Protein AF-A0A1F9LQM7-F1 (afdb_monomer)

Radius of gyration: 26.6 Å; Cα contacts (8 Å, |Δi|>4): 331; chains: 1; bounding box: 72×52×82 Å

pLDDT: mean 77.9, std 17.16, range [31.22, 96.38]

Foldseek 3Di:
DVVVVVVVVVVVVVVVVVVVVVCCCVQQVVLLVQLLVLCVQQVHDSVCSVLSVDSVSSNLSSVCSVPQHRWDADPPPRDTHRPPDQADPPPRHGDDDPPDDDDDDDDDDDDDDDDDDDDDDDPDDPDDDPQQQFWEKEAAEEDVLLSVCQVKWKWKAKQNDTDTHHHGIDTDRDDFAKIKIWIAIDDDPRRGWQTDIDIDGTHPSHYKYKYWYHYSDGRDHTDIDID

Mean predicted aligned error: 16.64 Å

Nearest PDB structures (foldseek):
  3pe9-assembly4_D  TM=7.653E-01  e=1.463E-01  Acetivibrio thermocellus
  6tda-assembly1_R  TM=5.837E-01  e=1.685E+00  Saccharomyces cerevisiae S288C
  6v92-assembly1_H  TM=5.559E-01  e=1.403E+00  Saccharomyces cerevisiae S288C
  5fn6-assembly1_A  TM=5.281E-01  e=2.431E+00  Homo sapiens
  5fmv-assembly2_B  TM=5.570E-01  e=6.866E+00  Homo sapiens

Secondary structure (DSSP, 8-state):
-HHHHHHHHHHHHHHHHHHHHHHHIIIIIHHHHHHHHHHHHHT--GGGGGGGGSHHHHHHHHHHHHHSPPPEE-TTT--EE-TT-SB-TTT--B-------------------------PPPS-----------EEEEEEEE-TT-GGGGG--EEEEETTEEEE--SEEEEEE--SEEEEEEEEEEETTEEEEEEEEEEEEEPTT-EEEEEEEE-S-TTSPPEEEE-

Structure (mmCIF, N/CA/C/O backbone):
data_AF-A0A1F9LQM7-F1
#
_entry.id   AF-A0A1F9LQM7-F1
#
loop_
_atom_s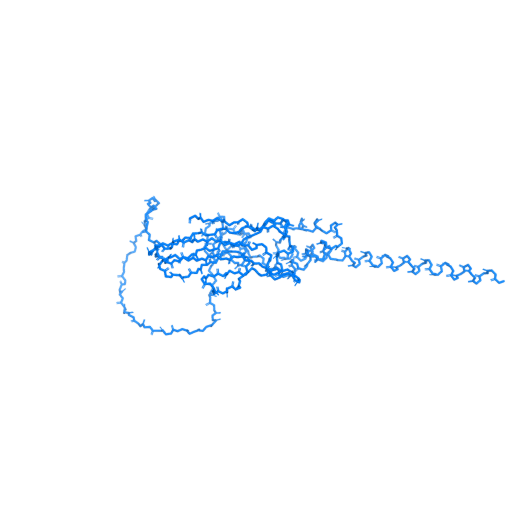ite.group_PDB
_atom_site.id
_atom_site.type_symbol
_atom_site.label_atom_id
_atom_site.label_alt_id
_atom_site.label_comp_id
_atom_site.label_asym_id
_atom_site.label_entity_id
_atom_site.label_seq_id
_atom_site.pdbx_PDB_ins_code
_atom_site.Cartn_x
_atom_site.Cartn_y
_atom_site.Cartn_z
_atom_site.occupancy
_atom_site.B_iso_or_equiv
_atom_site.auth_seq_id
_atom_site.auth_comp_id
_atom_site.auth_asym_id
_atom_site.auth_atom_id
_atom_site.pdbx_PDB_model_num
ATOM 1 N N . MET A 1 1 ? 32.042 -13.771 -50.336 1.00 61.84 1 MET A N 1
ATOM 2 C CA . MET A 1 1 ? 30.816 -14.083 -49.563 1.00 61.84 1 MET A CA 1
ATOM 3 C C . MET A 1 1 ? 30.891 -13.659 -48.090 1.00 61.84 1 MET A C 1
ATOM 5 O O . MET A 1 1 ? 29.879 -13.742 -47.414 1.00 61.84 1 MET A O 1
ATOM 9 N N . GLU A 1 2 ? 32.017 -13.144 -47.582 1.00 78.31 2 GLU A N 1
ATOM 10 C CA . GLU A 1 2 ? 32.174 -12.878 -46.137 1.00 78.31 2 GLU A CA 1
ATOM 11 C C . GLU A 1 2 ? 31.551 -11.559 -45.645 1.00 78.31 2 GLU A C 1
ATOM 13 O O . GLU A 1 2 ? 31.109 -11.463 -44.503 1.00 78.31 2 GLU A O 1
ATOM 18 N N . ILE A 1 3 ? 31.424 -10.557 -46.522 1.00 86.38 3 ILE A N 1
ATOM 19 C CA . ILE A 1 3 ? 30.898 -9.228 -46.162 1.00 86.38 3 ILE A CA 1
ATOM 20 C C . ILE A 1 3 ? 29.424 -9.299 -45.721 1.00 86.38 3 ILE A C 1
ATOM 22 O O . ILE A 1 3 ? 29.021 -8.610 -44.787 1.00 86.38 3 ILE A O 1
ATOM 26 N N . GLY A 1 4 ? 28.620 -10.170 -46.344 1.00 83.88 4 GLY A N 1
ATOM 27 C CA . GLY A 1 4 ? 27.197 -10.315 -46.016 1.00 83.88 4 GLY A CA 1
ATOM 28 C C . GLY A 1 4 ? 26.950 -10.858 -44.605 1.00 83.88 4 GLY A C 1
ATOM 29 O O . GLY A 1 4 ? 26.059 -10.375 -43.910 1.00 83.88 4 GLY A O 1
ATOM 30 N N . GLY A 1 5 ? 27.775 -11.809 -44.153 1.00 87.00 5 GLY A N 1
ATOM 31 C CA . GLY A 1 5 ? 27.688 -12.363 -42.797 1.00 87.00 5 GLY A CA 1
ATOM 32 C C . GLY A 1 5 ? 28.081 -11.347 -41.723 1.00 87.00 5 GLY A C 1
ATOM 33 O O . GLY A 1 5 ? 27.408 -11.239 -40.698 1.00 87.00 5 GLY A O 1
ATOM 34 N N . LEU A 1 6 ? 29.116 -10.543 -41.989 1.00 89.44 6 LEU A N 1
ATOM 35 C CA . LEU A 1 6 ? 29.563 -9.493 -41.073 1.00 89.44 6 LEU A CA 1
ATOM 36 C C . LEU A 1 6 ? 28.502 -8.393 -40.905 1.00 89.44 6 LEU A C 1
ATOM 38 O O . LEU A 1 6 ? 28.192 -8.005 -39.780 1.00 89.44 6 LEU A O 1
ATOM 42 N N . ILE A 1 7 ? 27.886 -7.939 -42.004 1.00 90.44 7 ILE A N 1
ATOM 43 C CA . ILE A 1 7 ? 26.810 -6.934 -41.957 1.00 90.44 7 ILE A CA 1
ATOM 44 C C . ILE A 1 7 ? 25.596 -7.473 -41.189 1.00 90.44 7 ILE A C 1
ATOM 46 O O . ILE A 1 7 ? 25.081 -6.785 -40.308 1.00 90.44 7 ILE A O 1
ATOM 50 N N . ALA A 1 8 ? 25.164 -8.707 -41.466 1.00 89.00 8 ALA A N 1
ATOM 51 C CA . ALA A 1 8 ? 24.030 -9.316 -40.770 1.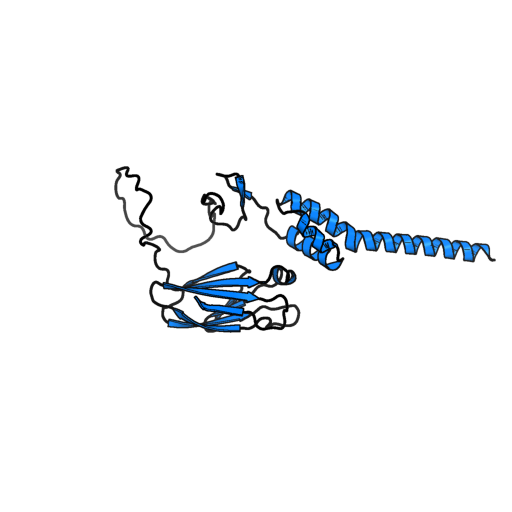00 89.00 8 ALA A CA 1
ATOM 52 C C . ALA A 1 8 ? 24.273 -9.443 -39.253 1.00 89.00 8 ALA A C 1
ATOM 54 O O . ALA A 1 8 ? 23.385 -9.129 -38.458 1.00 89.00 8 ALA A O 1
ATOM 55 N N . GLY A 1 9 ? 25.487 -9.831 -38.842 1.00 91.00 9 GLY A N 1
ATOM 56 C CA . GLY A 1 9 ? 25.866 -9.929 -37.429 1.00 91.00 9 GLY A CA 1
ATOM 57 C C . GLY A 1 9 ? 25.869 -8.579 -36.703 1.00 91.00 9 GLY A C 1
ATOM 58 O O . GLY A 1 9 ? 25.360 -8.471 -35.584 1.00 91.00 9 GLY A O 1
ATOM 59 N N . VAL A 1 10 ? 26.384 -7.528 -37.350 1.00 93.94 10 VAL A N 1
ATOM 60 C CA . VAL A 1 10 ? 26.392 -6.166 -36.791 1.00 93.94 10 VAL A CA 1
ATOM 61 C C . VAL A 1 10 ? 24.970 -5.623 -36.654 1.00 93.94 10 VAL A C 1
ATOM 63 O O . VAL A 1 10 ? 24.603 -5.131 -35.587 1.00 93.94 10 VAL A O 1
ATOM 66 N N . VAL A 1 1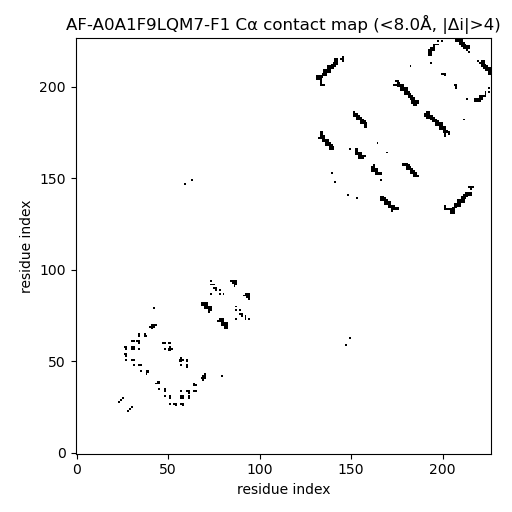1 ? 24.141 -5.758 -37.693 1.00 94.25 11 VAL A N 1
ATOM 67 C CA . VAL A 1 11 ? 22.743 -5.295 -37.669 1.00 94.25 11 VAL A CA 1
ATOM 68 C C . VAL A 1 11 ? 21.938 -6.024 -36.589 1.00 94.25 11 VAL A C 1
ATOM 70 O O . VAL A 1 11 ? 21.223 -5.377 -35.822 1.00 94.25 11 VAL A O 1
ATOM 73 N N . GLY A 1 12 ? 22.094 -7.346 -36.467 1.00 93.75 12 GLY A N 1
ATOM 74 C CA . GLY A 1 12 ? 21.437 -8.128 -35.416 1.00 93.75 12 GLY A CA 1
ATOM 75 C C . GLY A 1 12 ? 21.852 -7.696 -34.006 1.00 93.75 12 GLY A C 1
ATOM 76 O O . GLY A 1 12 ? 21.001 -7.539 -33.130 1.00 93.75 12 GLY A O 1
ATOM 77 N N . SER A 1 13 ? 23.142 -7.422 -33.799 1.00 94.19 13 SER A N 1
ATOM 78 C CA . SER A 1 13 ? 23.670 -6.965 -32.507 1.00 94.19 13 SER A CA 1
ATOM 79 C C . SER A 1 13 ? 23.146 -5.579 -32.121 1.00 94.19 13 SER A C 1
ATOM 81 O O . SER A 1 13 ? 22.747 -5.365 -30.976 1.00 94.19 13 SER A O 1
ATOM 83 N N . LEU A 1 14 ? 23.082 -4.645 -33.077 1.00 95.88 14 LEU A N 1
ATOM 84 C CA . LEU A 1 14 ? 22.514 -3.311 -32.859 1.00 95.88 14 LEU A CA 1
ATOM 85 C C . LEU A 1 14 ? 21.022 -3.379 -32.519 1.00 95.88 14 LEU A C 1
ATOM 87 O O . LEU A 1 14 ? 20.571 -2.691 -31.602 1.00 95.88 14 LEU A O 1
ATOM 91 N N . PHE A 1 15 ? 20.263 -4.232 -33.211 1.00 96.19 15 PHE A N 1
ATOM 92 C CA . PHE A 1 15 ? 18.844 -4.427 -32.923 1.00 96.19 15 PHE A CA 1
ATOM 93 C C . PHE A 1 15 ? 18.620 -5.043 -31.536 1.0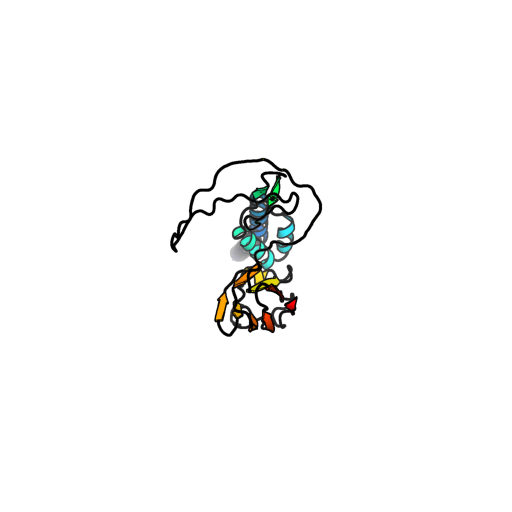0 96.19 15 PHE A C 1
ATOM 95 O O . PHE A 1 15 ? 17.775 -4.568 -30.777 1.00 96.19 15 PHE A O 1
ATOM 102 N N . GLY A 1 16 ? 19.414 -6.055 -31.170 1.00 95.44 16 GLY A N 1
ATOM 103 C CA . GLY A 1 16 ? 19.368 -6.672 -29.844 1.00 95.44 16 GLY A CA 1
ATOM 104 C C . GLY A 1 16 ? 19.676 -5.675 -28.725 1.00 95.44 16 GLY A C 1
ATOM 105 O O . GLY A 1 16 ? 18.926 -5.587 -27.752 1.00 95.44 16 GLY A O 1
ATOM 106 N N . LEU A 1 17 ? 20.722 -4.860 -28.894 1.00 96.12 17 LEU A N 1
ATOM 107 C CA . LEU A 1 17 ? 21.075 -3.802 -27.947 1.00 96.12 17 LEU A CA 1
ATOM 108 C C . LEU A 1 17 ? 19.950 -2.765 -27.820 1.00 96.12 17 LEU A C 1
ATOM 110 O O . LEU A 1 17 ? 19.554 -2.420 -26.707 1.00 96.12 17 LEU A O 1
ATOM 114 N N . ALA A 1 18 ? 19.404 -2.292 -28.943 1.00 96.00 18 ALA A N 1
ATOM 115 C CA . ALA A 1 18 ? 18.313 -1.321 -28.946 1.00 96.00 18 ALA A CA 1
ATOM 116 C C . ALA A 1 18 ? 17.061 -1.872 -28.243 1.00 96.00 18 ALA A C 1
ATOM 118 O O . ALA A 1 18 ? 16.471 -1.186 -27.408 1.00 96.00 18 ALA A O 1
ATOM 119 N N . SER A 1 19 ? 16.691 -3.126 -28.521 1.00 96.38 19 SER A N 1
ATOM 120 C CA . SER A 1 19 ? 15.573 -3.807 -27.861 1.00 96.38 19 SER A CA 1
ATOM 121 C C . SER A 1 19 ? 15.785 -3.914 -26.349 1.00 96.38 19 SER A C 1
ATOM 123 O O . SER A 1 19 ? 14.898 -3.554 -25.574 1.00 96.38 19 SER A O 1
ATOM 125 N N . PHE A 1 20 ? 16.982 -4.317 -25.914 1.00 95.56 20 PHE A N 1
ATOM 126 C CA . PHE A 1 20 ? 17.325 -4.410 -24.497 1.00 95.56 20 PHE A CA 1
ATOM 127 C C . PHE A 1 20 ? 17.247 -3.050 -23.789 1.00 95.56 20 PHE A C 1
ATOM 129 O O . PHE A 1 20 ? 16.652 -2.943 -22.716 1.00 95.56 20 PHE A O 1
ATOM 136 N N . VAL A 1 21 ? 17.785 -1.993 -24.404 1.00 95.88 21 VAL A N 1
ATOM 137 C CA . VAL A 1 21 ? 17.732 -0.626 -23.861 1.00 95.88 21 VAL A CA 1
ATOM 138 C C . VAL A 1 21 ? 16.289 -0.132 -23.744 1.00 95.88 21 VAL A C 1
ATOM 140 O O . VAL A 1 21 ? 15.920 0.453 -22.723 1.00 95.88 21 VAL A O 1
ATOM 143 N N . LEU A 1 22 ? 15.449 -0.394 -24.750 1.00 95.50 22 LEU A N 1
ATOM 144 C CA . LEU A 1 22 ? 14.031 -0.036 -24.712 1.00 95.50 22 LEU A CA 1
ATOM 145 C C . LEU A 1 22 ? 13.286 -0.808 -23.618 1.00 95.50 22 LEU A C 1
ATOM 147 O O . LEU A 1 22 ? 12.563 -0.197 -22.832 1.00 95.50 22 LEU A O 1
ATOM 151 N N . LEU A 1 23 ? 13.490 -2.123 -23.515 1.00 93.88 23 LEU A N 1
ATOM 152 C CA . LEU A 1 23 ? 12.881 -2.945 -22.467 1.00 93.88 23 LEU A CA 1
ATOM 153 C C . LEU A 1 23 ? 13.286 -2.461 -21.077 1.00 93.88 23 LEU A C 1
ATOM 155 O O . LEU A 1 23 ? 12.423 -2.249 -20.229 1.00 93.88 23 LEU A O 1
ATOM 159 N N . PHE A 1 24 ? 14.575 -2.207 -20.860 1.00 93.75 24 PHE A N 1
ATOM 160 C CA . PHE A 1 24 ? 15.074 -1.646 -19.610 1.00 93.75 24 PHE A CA 1
ATOM 161 C C . PHE A 1 24 ? 14.417 -0.296 -19.294 1.00 93.75 24 PHE A C 1
ATOM 163 O O . PHE A 1 24 ? 13.955 -0.060 -18.175 1.00 93.75 24 PHE A O 1
ATOM 170 N N . TYR A 1 25 ? 14.313 0.587 -20.290 1.00 94.31 25 TYR A N 1
ATOM 171 C CA . TYR A 1 25 ? 13.666 1.880 -20.120 1.00 94.31 25 TYR A CA 1
ATOM 172 C C . TYR A 1 25 ? 12.191 1.739 -19.723 1.00 94.31 25 TYR A C 1
ATOM 174 O O . TYR A 1 25 ? 11.776 2.334 -18.729 1.00 94.31 25 TYR A O 1
ATOM 182 N N . TYR A 1 26 ? 11.398 0.957 -20.458 1.00 92.75 26 TYR A N 1
ATOM 183 C CA . TYR A 1 26 ? 9.958 0.846 -20.210 1.00 92.75 26 TYR A CA 1
ATOM 184 C C . TYR A 1 26 ? 9.634 0.052 -18.949 1.00 92.75 26 TYR A C 1
ATOM 186 O O . TYR A 1 26 ? 8.734 0.435 -18.206 1.00 92.75 26 TYR A O 1
ATOM 194 N N . ILE A 1 27 ? 10.366 -1.026 -18.676 1.00 88.94 27 ILE A N 1
ATOM 195 C CA . ILE A 1 27 ? 10.107 -1.872 -17.510 1.00 88.94 27 ILE A CA 1
ATOM 196 C C . ILE A 1 27 ? 10.581 -1.183 -16.231 1.00 88.94 27 ILE A C 1
ATOM 198 O O . ILE A 1 27 ? 9.933 -1.337 -15.199 1.00 88.94 27 ILE A O 1
ATOM 202 N N . TRP A 1 28 ? 11.668 -0.410 -16.279 1.00 89.00 28 TRP A N 1
ATOM 203 C CA . TRP A 1 28 ? 12.296 0.108 -15.067 1.00 89.00 28 TRP A CA 1
ATOM 204 C C . TRP A 1 28 ? 12.252 1.634 -14.964 1.00 89.00 28 TRP A C 1
ATOM 206 O O . TRP A 1 28 ? 11.665 2.180 -14.028 1.00 89.00 28 TRP A O 1
ATOM 216 N N . LEU A 1 29 ? 12.834 2.357 -15.921 1.00 91.00 29 LEU A N 1
ATOM 217 C CA . LEU A 1 29 ? 12.987 3.813 -15.805 1.00 91.00 29 LEU A CA 1
ATOM 218 C C . LEU A 1 29 ? 11.661 4.570 -15.950 1.00 91.00 29 LEU A C 1
ATOM 220 O O . LEU A 1 29 ? 11.451 5.591 -15.287 1.00 91.00 29 LEU A O 1
ATOM 224 N N . PHE A 1 30 ? 10.761 4.085 -16.801 1.00 93.00 30 PHE A N 1
ATOM 225 C CA . PHE A 1 30 ? 9.467 4.699 -17.070 1.00 93.00 30 PHE A CA 1
ATOM 226 C C . PHE A 1 30 ? 8.556 4.770 -15.830 1.00 93.00 30 PHE A C 1
ATOM 228 O O . PHE A 1 30 ? 8.158 5.890 -15.477 1.00 93.00 30 PHE A O 1
ATOM 235 N N . PRO A 1 31 ? 8.241 3.662 -15.120 1.00 89.94 31 PRO A N 1
ATOM 236 C CA . PRO A 1 31 ? 7.389 3.728 -13.932 1.00 89.94 31 PRO A CA 1
ATOM 237 C C . PRO A 1 31 ? 8.022 4.573 -12.822 1.00 89.94 31 PRO A C 1
ATOM 239 O O . PRO A 1 31 ? 7.308 5.311 -12.142 1.00 89.94 31 PRO A O 1
ATOM 242 N N . VAL A 1 32 ? 9.356 4.564 -12.693 1.00 90.19 32 VAL A N 1
ATOM 243 C CA . VAL A 1 32 ? 10.075 5.406 -11.725 1.00 90.19 32 VAL A CA 1
ATOM 244 C C . VAL A 1 32 ? 9.900 6.890 -12.041 1.00 90.19 32 VAL A C 1
ATOM 246 O O . VAL A 1 32 ? 9.444 7.660 -11.196 1.00 90.19 32 VAL A O 1
ATOM 249 N N . ARG A 1 33 ? 10.190 7.311 -13.276 1.00 92.81 33 ARG A N 1
ATOM 250 C CA . ARG A 1 33 ? 10.050 8.719 -13.681 1.00 92.81 33 ARG A CA 1
ATOM 251 C C . ARG A 1 33 ? 8.612 9.207 -13.546 1.00 92.81 33 ARG A C 1
ATOM 253 O O . ARG A 1 33 ? 8.373 10.264 -12.963 1.00 92.81 33 ARG A O 1
ATOM 260 N N . ARG A 1 34 ? 7.647 8.434 -14.053 1.00 93.69 34 ARG A N 1
ATOM 261 C CA . ARG A 1 34 ? 6.230 8.814 -14.000 1.00 93.69 34 ARG A CA 1
ATOM 262 C C . ARG A 1 34 ? 5.692 8.808 -12.574 1.00 93.69 34 ARG A C 1
ATOM 264 O O . ARG A 1 34 ? 4.956 9.724 -12.216 1.00 93.69 34 ARG A O 1
ATOM 271 N N . GLY A 1 35 ? 6.085 7.842 -11.748 1.00 89.75 35 GLY A N 1
ATOM 272 C CA . GLY A 1 35 ? 5.669 7.791 -10.350 1.00 89.75 35 GLY A CA 1
ATOM 273 C C . GLY A 1 35 ? 6.227 8.953 -9.524 1.00 89.75 35 GLY A C 1
ATOM 274 O O . GLY A 1 35 ? 5.478 9.527 -8.740 1.00 89.75 35 GLY A O 1
ATOM 275 N N . ILE A 1 36 ? 7.468 9.405 -9.766 1.00 90.81 36 ILE A N 1
ATOM 276 C CA . ILE A 1 36 ? 8.009 10.618 -9.118 1.00 90.81 36 ILE A CA 1
ATOM 277 C C . ILE A 1 36 ? 7.163 11.850 -9.470 1.00 90.81 36 ILE A C 1
ATOM 279 O O . ILE A 1 36 ? 6.838 12.642 -8.584 1.00 90.81 36 ILE A O 1
ATOM 283 N N . CYS A 1 37 ? 6.793 12.020 -10.744 1.00 91.06 37 CYS A N 1
ATOM 284 C CA . CYS A 1 37 ? 5.935 13.130 -11.166 1.00 91.06 37 CYS A CA 1
ATOM 285 C C . CYS A 1 37 ? 4.569 13.087 -10.464 1.00 91.06 37 CYS A C 1
ATOM 287 O O . CYS A 1 37 ? 4.152 14.092 -9.891 1.00 91.06 37 CYS A O 1
ATOM 289 N N . ILE A 1 38 ? 3.916 11.919 -10.442 1.00 89.38 38 ILE A N 1
ATOM 290 C CA . ILE A 1 38 ? 2.606 11.736 -9.797 1.00 89.38 38 ILE A CA 1
ATOM 291 C C . ILE A 1 38 ? 2.698 11.969 -8.284 1.00 89.38 38 ILE A C 1
ATOM 293 O O . ILE A 1 38 ? 1.814 12.600 -7.707 1.00 89.38 38 ILE A O 1
ATOM 297 N N . ALA A 1 39 ? 3.766 11.499 -7.632 1.00 89.19 39 ALA A N 1
ATOM 298 C CA . ALA A 1 39 ? 3.977 11.713 -6.204 1.00 89.19 39 ALA A CA 1
ATOM 299 C C . ALA A 1 39 ? 4.028 13.210 -5.876 1.00 89.19 39 ALA A C 1
ATOM 301 O O . ALA A 1 39 ? 3.294 13.664 -5.000 1.00 89.19 39 ALA A O 1
ATOM 302 N N . LYS A 1 40 ? 4.824 13.983 -6.628 1.00 88.62 40 LYS A N 1
ATOM 303 C CA . LYS A 1 40 ? 4.925 15.440 -6.454 1.00 88.62 40 LYS A CA 1
ATOM 304 C C . LYS A 1 40 ? 3.582 16.136 -6.677 1.00 88.62 40 LYS A C 1
ATOM 306 O O . LYS A 1 40 ? 3.186 16.954 -5.856 1.00 88.62 40 LYS A O 1
ATOM 311 N N . GLU A 1 41 ? 2.865 15.776 -7.740 1.00 87.00 41 GLU A N 1
ATOM 312 C CA . GLU A 1 41 ? 1.555 16.356 -8.066 1.00 87.00 41 GLU A CA 1
ATOM 313 C C . GLU A 1 41 ? 0.500 16.084 -6.979 1.00 87.00 41 GLU A C 1
ATOM 315 O O . GLU A 1 41 ? -0.334 16.939 -6.670 1.00 87.00 41 GLU A O 1
ATOM 320 N N . LYS A 1 42 ? 0.546 14.893 -6.372 1.00 82.62 42 LYS A N 1
ATOM 321 C CA . LYS A 1 42 ? -0.415 14.456 -5.353 1.00 82.62 42 LYS A CA 1
ATOM 322 C C . LYS A 1 42 ? -0.002 14.770 -3.910 1.00 82.62 42 LYS A C 1
ATOM 324 O O . LYS A 1 42 ? -0.744 14.426 -2.989 1.00 82.62 42 LYS A O 1
ATOM 329 N N . GLY A 1 43 ? 1.149 15.411 -3.704 1.00 84.06 43 GLY A N 1
ATOM 330 C CA . GLY A 1 43 ? 1.657 15.764 -2.375 1.00 84.06 43 GLY A CA 1
ATOM 331 C C . GLY A 1 43 ? 2.215 14.579 -1.575 1.00 84.06 43 GLY A C 1
ATOM 332 O O . GLY A 1 43 ? 2.226 14.614 -0.346 1.00 84.06 43 GLY A O 1
ATOM 333 N N . PHE A 1 44 ? 2.658 13.516 -2.249 1.00 85.06 44 PHE A N 1
ATOM 334 C CA . PHE A 1 44 ? 3.380 12.398 -1.638 1.00 85.06 44 PHE A CA 1
ATOM 335 C C . PHE A 1 44 ? 4.896 12.597 -1.755 1.00 85.06 44 PHE A C 1
ATOM 337 O O . PHE A 1 44 ? 5.396 13.201 -2.704 1.00 85.06 44 PHE A O 1
ATOM 344 N N . SER A 1 45 ? 5.650 12.057 -0.794 1.00 84.81 45 SER A N 1
ATOM 345 C CA . SER A 1 45 ? 7.114 12.112 -0.833 1.00 84.81 45 SER A CA 1
ATOM 346 C C . SER A 1 45 ? 7.658 11.291 -2.016 1.00 84.81 45 SER A C 1
ATOM 348 O O . SER A 1 45 ? 7.314 10.112 -2.133 1.00 84.81 45 SER A O 1
ATOM 350 N N . PRO A 1 46 ? 8.559 11.844 -2.853 1.00 84.00 46 PRO A N 1
ATOM 351 C CA . PRO A 1 46 ? 9.224 11.098 -3.926 1.00 84.00 46 PRO A CA 1
ATOM 352 C C . PRO A 1 46 ? 10.029 9.892 -3.434 1.00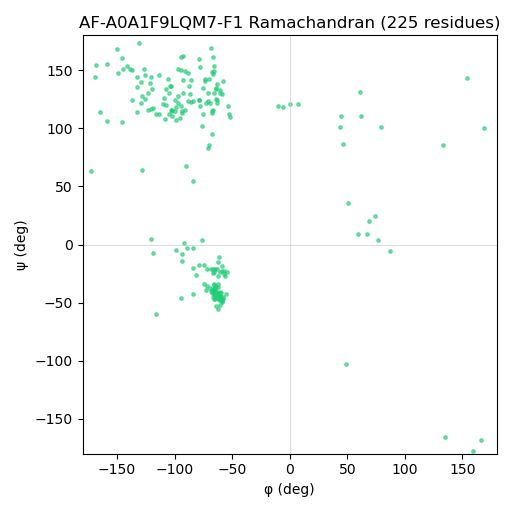 84.00 46 PRO A C 1
ATOM 354 O O . PRO A 1 46 ? 10.325 8.997 -4.220 1.00 84.00 46 PRO A O 1
ATOM 357 N N . HIS A 1 47 ? 10.360 9.845 -2.139 1.00 81.50 47 HIS A N 1
ATOM 358 C CA . HIS A 1 47 ? 11.083 8.735 -1.522 1.00 81.50 47 HIS A CA 1
ATOM 359 C C . HIS A 1 47 ? 10.346 7.393 -1.666 1.00 81.50 47 HIS A C 1
ATOM 361 O O . HIS A 1 47 ? 10.979 6.344 -1.682 1.00 81.50 47 HIS A O 1
ATOM 367 N N . TRP A 1 48 ? 9.023 7.405 -1.870 1.00 73.06 48 TRP A N 1
ATOM 368 C CA . TRP A 1 48 ? 8.252 6.203 -2.213 1.00 73.06 48 TRP A CA 1
ATOM 369 C C . TRP A 1 48 ? 8.754 5.502 -3.483 1.00 73.06 48 TRP A C 1
ATOM 371 O O . TRP A 1 48 ? 8.562 4.304 -3.647 1.00 73.06 48 TRP A O 1
ATOM 381 N N . MET A 1 49 ? 9.444 6.218 -4.368 1.00 81.44 49 MET A N 1
ATOM 382 C CA . MET A 1 49 ? 9.969 5.650 -5.606 1.00 81.44 49 MET A CA 1
ATOM 383 C C . MET A 1 49 ? 11.318 4.942 -5.425 1.00 81.44 49 MET A C 1
ATOM 385 O O . MET A 1 49 ? 11.773 4.306 -6.371 1.00 81.44 49 MET A O 1
ATOM 389 N N . TRP A 1 50 ? 11.923 4.955 -4.225 1.00 77.38 50 TRP A N 1
ATOM 390 C CA . TRP A 1 50 ? 13.068 4.083 -3.905 1.00 77.38 50 TRP A CA 1
ATOM 391 C C . TRP A 1 50 ? 12.703 2.594 -3.978 1.00 77.38 50 TRP A C 1
ATOM 393 O O . TRP A 1 50 ? 13.543 1.775 -4.340 1.00 77.38 50 TRP A O 1
ATOM 403 N N . PHE A 1 51 ? 11.430 2.240 -3.755 1.00 69.38 51 PHE A N 1
ATOM 404 C CA . PHE A 1 51 ? 10.927 0.885 -4.021 1.00 69.38 51 PHE A CA 1
ATOM 405 C C . PHE A 1 51 ? 11.014 0.498 -5.510 1.00 69.38 51 PHE A C 1
ATOM 407 O O . PHE A 1 51 ? 10.954 -0.680 -5.856 1.00 69.38 51 PHE A O 1
ATOM 414 N N . GLY A 1 52 ? 11.221 1.478 -6.392 1.00 68.88 52 GLY A N 1
ATOM 415 C CA . GLY A 1 52 ? 11.502 1.294 -7.808 1.00 68.88 52 GLY A CA 1
ATOM 416 C C . GLY A 1 52 ? 12.924 0.857 -8.142 1.00 68.88 52 GLY A C 1
ATOM 417 O O . GLY A 1 52 ? 13.221 0.730 -9.322 1.00 68.88 52 GLY A O 1
ATOM 418 N N . LEU A 1 53 ? 13.796 0.592 -7.160 1.00 77.12 53 LEU A N 1
ATOM 419 C CA . LEU A 1 53 ? 15.070 -0.098 -7.410 1.00 77.12 53 LEU A CA 1
ATOM 420 C C . LEU A 1 53 ? 14.847 -1.530 -7.932 1.00 77.12 53 LEU A C 1
ATOM 422 O O . LEU A 1 53 ? 15.714 -2.085 -8.592 1.00 77.12 53 LEU A O 1
ATOM 426 N N . HIS A 1 54 ? 13.670 -2.112 -7.686 1.00 77.50 54 HIS A N 1
ATOM 427 C CA . HIS A 1 54 ? 13.259 -3.373 -8.289 1.00 77.50 54 HIS A CA 1
ATOM 428 C C . HIS A 1 54 ? 12.255 -3.120 -9.429 1.00 77.50 54 HIS A C 1
ATOM 430 O O . HIS A 1 54 ? 11.306 -2.354 -9.222 1.00 77.50 54 HIS A O 1
ATOM 436 N N . PRO A 1 55 ? 12.373 -3.790 -10.594 1.00 76.75 55 PRO A N 1
ATOM 437 C CA . PRO A 1 55 ? 11.474 -3.573 -11.732 1.00 76.75 55 PRO A CA 1
ATOM 438 C C . PRO A 1 55 ? 9.994 -3.766 -11.361 1.00 76.75 55 PRO A C 1
ATOM 440 O O . PRO A 1 55 ? 9.164 -2.923 -11.686 1.00 76.75 55 PRO A O 1
ATOM 443 N N . LEU A 1 56 ? 9.653 -4.797 -10.577 1.00 81.62 56 LEU A N 1
ATOM 444 C CA . LEU A 1 56 ? 8.274 -4.988 -10.091 1.00 81.62 56 LEU A CA 1
ATOM 445 C C . LEU A 1 56 ? 7.839 -3.930 -9.063 1.00 81.62 56 LEU A C 1
ATOM 447 O O . LEU A 1 56 ? 6.695 -3.478 -9.087 1.00 81.62 56 LEU A O 1
ATOM 451 N N . GLY A 1 57 ? 8.742 -3.505 -8.175 1.00 82.00 57 GLY A N 1
ATOM 452 C CA . GLY A 1 57 ? 8.430 -2.511 -7.145 1.00 82.00 57 GLY A CA 1
ATOM 453 C C . GLY A 1 57 ? 8.121 -1.137 -7.744 1.00 82.00 57 GLY A C 1
ATOM 454 O O . GLY A 1 57 ? 7.216 -0.449 -7.275 1.00 82.00 57 GLY A O 1
ATOM 455 N N . GLY A 1 58 ? 8.795 -0.780 -8.844 1.00 86.44 58 GLY A N 1
ATOM 456 C CA . GLY A 1 58 ? 8.556 0.464 -9.577 1.00 86.44 58 GLY A CA 1
ATOM 457 C C . GLY A 1 58 ? 7.138 0.552 -10.136 1.00 86.44 58 GLY A C 1
ATOM 458 O O . GLY A 1 58 ? 6.465 1.566 -9.947 1.00 86.44 58 GLY A O 1
ATOM 459 N N . TRP A 1 59 ? 6.653 -0.521 -10.767 1.00 86.06 59 TRP A N 1
ATOM 460 C CA . TRP A 1 59 ? 5.286 -0.580 -11.292 1.00 86.06 59 TRP A CA 1
ATOM 461 C C . TRP A 1 59 ? 4.232 -0.551 -10.192 1.00 86.06 59 TRP A C 1
ATOM 463 O O . TRP A 1 59 ? 3.235 0.158 -10.316 1.00 86.06 59 TRP A O 1
ATOM 473 N N . ILE A 1 60 ? 4.456 -1.265 -9.091 1.00 85.00 60 ILE A N 1
ATOM 474 C CA . ILE A 1 60 ? 3.496 -1.298 -7.985 1.00 85.00 60 ILE A CA 1
ATOM 475 C C . ILE A 1 60 ? 3.395 0.072 -7.311 1.00 85.00 60 ILE A C 1
ATOM 477 O O . ILE A 1 60 ? 2.288 0.572 -7.117 1.00 85.00 60 ILE A O 1
ATOM 481 N N . ALA A 1 61 ? 4.527 0.727 -7.038 1.00 85.31 61 ALA A N 1
ATOM 482 C CA . ALA A 1 61 ? 4.541 2.096 -6.527 1.00 85.31 61 ALA A CA 1
ATOM 483 C C . ALA A 1 61 ? 3.853 3.070 -7.501 1.00 85.31 61 ALA A C 1
ATOM 485 O O . ALA A 1 61 ? 3.055 3.909 -7.078 1.00 85.31 61 ALA A O 1
ATOM 486 N N . PHE A 1 62 ? 4.099 2.926 -8.808 1.00 87.81 62 PHE A N 1
ATOM 487 C CA . PHE A 1 62 ? 3.442 3.721 -9.843 1.00 87.81 62 PHE A CA 1
ATOM 488 C C . PHE A 1 62 ? 1.912 3.562 -9.824 1.00 87.81 62 PHE A C 1
ATOM 490 O O . PHE A 1 62 ? 1.199 4.568 -9.798 1.00 87.81 62 PHE A O 1
ATOM 497 N N . PHE A 1 63 ? 1.389 2.332 -9.787 1.00 87.75 63 PHE A N 1
ATOM 498 C CA . PHE A 1 63 ? -0.057 2.087 -9.732 1.00 87.75 63 PHE A CA 1
ATOM 499 C C . PHE A 1 63 ? -0.677 2.531 -8.407 1.00 87.75 63 PHE A C 1
ATOM 501 O O . PHE A 1 63 ? -1.723 3.181 -8.414 1.00 87.75 63 PHE A O 1
ATOM 508 N N . ALA A 1 64 ? -0.013 2.271 -7.280 1.00 85.19 64 ALA A N 1
ATOM 509 C CA . ALA A 1 64 ? -0.469 2.726 -5.971 1.00 85.19 64 ALA A CA 1
ATOM 510 C C . ALA A 1 64 ? -0.603 4.256 -5.932 1.00 85.19 64 ALA A C 1
ATOM 512 O O . ALA A 1 64 ? -1.646 4.777 -5.539 1.00 85.19 64 ALA A O 1
ATOM 513 N N . LEU A 1 65 ? 0.403 4.991 -6.420 1.00 85.25 65 LEU A N 1
ATOM 514 C CA . LEU A 1 65 ? 0.348 6.451 -6.524 1.00 85.25 65 LEU A CA 1
ATOM 515 C C . LEU A 1 65 ? -0.708 6.925 -7.524 1.00 85.25 65 LEU A C 1
ATOM 517 O O . LEU A 1 65 ? -1.341 7.958 -7.303 1.00 85.25 65 LEU A O 1
ATOM 521 N N . ARG A 1 66 ? -0.941 6.186 -8.612 1.00 86.62 66 ARG A N 1
ATOM 522 C CA . ARG A 1 66 ? -1.996 6.504 -9.583 1.00 86.62 66 ARG A CA 1
ATOM 523 C C . ARG A 1 66 ? -3.391 6.383 -8.966 1.00 86.62 66 ARG A C 1
ATOM 525 O O . ARG A 1 66 ? -4.207 7.270 -9.206 1.00 86.62 66 ARG A O 1
ATOM 532 N N . CYS A 1 67 ? -3.622 5.382 -8.121 1.00 82.31 67 CYS A N 1
ATOM 533 C CA . CYS A 1 67 ? -4.894 5.167 -7.426 1.00 82.31 67 CYS A CA 1
ATOM 534 C C . CYS A 1 67 ? -5.035 5.985 -6.130 1.00 82.31 67 CYS A C 1
ATOM 536 O O . CYS A 1 67 ? -6.149 6.212 -5.667 1.00 82.31 67 CYS A O 1
ATOM 538 N N . ALA A 1 68 ? -3.932 6.454 -5.541 1.00 80.75 68 ALA A N 1
ATOM 539 C CA . ALA A 1 68 ? -3.975 7.240 -4.313 1.00 80.75 68 ALA A CA 1
ATOM 540 C C . ALA A 1 68 ? -4.704 8.582 -4.533 1.00 80.75 68 ALA A C 1
ATOM 542 O O . ALA A 1 68 ? -4.411 9.281 -5.511 1.00 80.75 68 ALA A O 1
ATOM 543 N N . PRO A 1 69 ? -5.626 8.986 -3.642 1.00 78.94 69 PRO A N 1
ATOM 544 C CA . PRO A 1 69 ? -6.282 10.282 -3.746 1.00 78.94 69 PRO A CA 1
ATOM 545 C C . PRO A 1 69 ? -5.272 11.411 -3.486 1.00 78.94 69 PRO A C 1
ATOM 547 O O . PRO A 1 69 ? -4.310 11.241 -2.731 1.00 78.94 69 PRO A O 1
ATOM 550 N N . LYS A 1 70 ? -5.468 12.562 -4.139 1.00 82.12 70 LYS A N 1
ATOM 551 C CA . LYS A 1 70 ? -4.613 13.744 -3.964 1.00 82.12 70 LYS A CA 1
ATOM 552 C C . LYS A 1 70 ? -4.736 14.255 -2.528 1.00 82.12 70 LYS A C 1
ATOM 554 O O . LYS A 1 70 ? -5.842 14.338 -2.011 1.00 82.12 70 LYS A O 1
ATOM 559 N N . ARG A 1 71 ? -3.616 14.582 -1.880 1.00 84.38 71 ARG A N 1
ATOM 560 C CA . ARG A 1 71 ? -3.654 15.189 -0.545 1.00 84.38 71 ARG A CA 1
ATOM 561 C C . ARG A 1 71 ? -4.060 16.652 -0.647 1.00 84.38 71 ARG A C 1
ATOM 563 O O . ARG A 1 71 ? -3.528 17.380 -1.485 1.00 84.38 71 ARG A O 1
ATOM 570 N N . GLU A 1 72 ? -4.963 17.076 0.224 1.00 84.12 72 GLU A N 1
ATOM 571 C CA . GLU A 1 72 ? -5.430 18.460 0.291 1.00 84.12 72 GLU A CA 1
ATOM 572 C C . GLU A 1 72 ? -4.824 19.156 1.515 1.00 84.12 72 GLU A C 1
ATOM 574 O O . GLU A 1 72 ? -4.637 18.518 2.554 1.00 84.12 72 GLU A O 1
ATOM 579 N N . PRO A 1 73 ? -4.456 20.443 1.424 1.00 86.25 73 PRO A N 1
ATOM 580 C CA . PRO A 1 73 ? -3.964 21.179 2.577 1.00 86.25 73 PRO A CA 1
ATOM 581 C C . PRO A 1 73 ? -5.109 21.517 3.539 1.00 86.25 73 PRO A C 1
ATOM 583 O O . PRO A 1 73 ? -6.212 21.884 3.134 1.00 86.25 73 PRO A O 1
ATOM 586 N N . CYS A 1 74 ? -4.829 21.450 4.837 1.00 85.56 74 CYS A N 1
ATOM 587 C CA . CYS A 1 74 ? -5.738 21.927 5.869 1.00 85.56 74 CYS A CA 1
ATOM 588 C C . CYS A 1 74 ? -6.012 23.429 5.702 1.00 85.56 74 CYS A C 1
ATOM 590 O O . CYS A 1 74 ? -5.071 24.217 5.625 1.00 85.56 74 CYS A O 1
ATOM 592 N N . ARG A 1 75 ? -7.281 23.850 5.760 1.00 86.19 75 ARG A N 1
ATOM 593 C CA . ARG A 1 75 ? -7.669 25.271 5.645 1.00 86.19 75 ARG A CA 1
ATOM 594 C C . ARG A 1 75 ? -7.201 26.152 6.809 1.00 86.19 75 ARG A C 1
ATOM 596 O O . ARG A 1 75 ? -7.124 27.363 6.648 1.00 86.19 75 ARG A O 1
ATOM 603 N N . ALA A 1 76 ? -6.904 25.561 7.966 1.00 87.25 76 ALA A N 1
ATOM 604 C CA . ALA A 1 76 ? -6.476 26.299 9.154 1.00 87.25 76 ALA A CA 1
ATOM 605 C C . ALA A 1 76 ? -4.949 26.377 9.297 1.00 87.25 76 ALA A C 1
ATOM 607 O O . ALA A 1 76 ? -4.415 27.443 9.581 1.00 87.25 76 ALA A O 1
ATOM 608 N N . CYS A 1 77 ? -4.238 25.258 9.117 1.00 89.94 77 CYS A N 1
ATOM 609 C CA . CYS A 1 77 ? -2.793 25.184 9.379 1.00 89.94 77 CYS A CA 1
ATOM 610 C C . CYS A 1 77 ? -1.940 24.787 8.168 1.00 89.94 77 CYS A C 1
ATOM 612 O O . CYS A 1 77 ? -0.740 24.571 8.327 1.00 89.94 77 CYS A O 1
ATOM 614 N N . TRP A 1 78 ? -2.544 24.638 6.984 1.00 85.31 78 TRP A N 1
ATOM 615 C CA . TRP A 1 78 ? -1.871 24.291 5.723 1.00 85.31 78 TRP A CA 1
ATOM 616 C C . TRP A 1 78 ? -1.114 22.958 5.709 1.00 85.31 78 TRP A C 1
ATOM 618 O O . TRP A 1 78 ? -0.424 22.638 4.743 1.00 85.31 78 TRP A O 1
ATOM 628 N N . GLN A 1 79 ? -1.275 22.133 6.745 1.00 84.50 79 GLN A N 1
ATOM 629 C CA . GLN A 1 79 ? -0.690 20.798 6.781 1.00 84.50 79 GLN A CA 1
ATOM 630 C C . GLN A 1 79 ? -1.390 19.867 5.794 1.00 84.50 79 GLN A C 1
ATOM 632 O O . GLN A 1 79 ? -2.606 19.928 5.623 1.00 84.50 79 GLN A O 1
ATOM 637 N N . SER A 1 80 ? -0.614 18.991 5.158 1.00 82.69 80 SER A N 1
ATOM 638 C CA . SER A 1 80 ? -1.127 18.001 4.210 1.00 82.69 80 SER A CA 1
ATOM 639 C C . SER A 1 80 ? -2.066 17.020 4.917 1.00 82.69 80 SER A C 1
ATOM 641 O O . SER A 1 80 ? -1.662 16.348 5.867 1.00 82.69 80 SER A O 1
ATOM 643 N N . MET A 1 81 ? -3.309 16.933 4.451 1.00 79.31 81 MET A N 1
ATOM 644 C CA . MET A 1 81 ? -4.334 16.032 4.970 1.00 79.31 81 MET A CA 1
ATOM 645 C C . MET A 1 81 ? -4.700 14.974 3.936 1.00 79.31 81 MET A C 1
ATOM 647 O O . MET A 1 81 ? -4.692 15.212 2.723 1.00 79.31 81 MET A O 1
ATOM 651 N N . SER A 1 82 ? -5.019 13.775 4.424 1.00 78.62 82 SER A N 1
ATOM 652 C CA . SER A 1 82 ? -5.667 12.776 3.584 1.00 78.62 82 SER A CA 1
ATOM 653 C C . SER A 1 82 ? -7.129 13.197 3.376 1.00 78.62 82 SER A C 1
ATOM 655 O O . SER A 1 82 ? -7.763 13.621 4.340 1.00 78.62 82 SER A O 1
ATOM 657 N N . PRO A 1 83 ? -7.711 13.030 2.175 1.00 72.25 83 PRO A N 1
ATOM 658 C CA . PRO A 1 83 ? -9.130 13.335 1.944 1.00 72.25 83 PRO A CA 1
ATOM 659 C C . PRO A 1 83 ? -10.107 12.501 2.784 1.00 72.25 83 PRO A C 1
ATOM 661 O O . PRO A 1 83 ? -11.299 12.773 2.802 1.00 72.25 83 PRO A O 1
ATOM 664 N N . ARG A 1 84 ? -9.615 11.450 3.453 1.00 71.50 84 ARG A N 1
ATOM 665 C CA . ARG A 1 84 ? -10.398 10.600 4.359 1.00 71.50 84 ARG A CA 1
ATOM 666 C C . ARG A 1 84 ? -10.311 11.052 5.817 1.00 71.50 84 ARG A C 1
ATOM 668 O O . ARG A 1 84 ? -11.012 10.498 6.658 1.00 71.50 84 ARG A O 1
ATOM 675 N N . ASP A 1 85 ? -9.453 12.018 6.137 1.00 74.75 85 ASP A N 1
ATOM 676 C CA . ASP A 1 85 ? -9.277 12.479 7.510 1.00 74.75 85 ASP A CA 1
ATOM 677 C C . ASP A 1 85 ? -10.441 13.412 7.877 1.00 74.75 85 ASP A C 1
ATOM 679 O O . ASP A 1 85 ? -10.632 14.458 7.263 1.00 74.75 85 ASP A O 1
ATOM 683 N N . SER A 1 86 ? -11.228 13.060 8.894 1.00 79.69 86 SER A N 1
ATOM 684 C CA . SER A 1 86 ? -12.327 13.910 9.381 1.00 79.69 86 SER A CA 1
ATOM 685 C C . SER A 1 86 ? -11.829 15.158 10.124 1.00 79.69 86 SER A C 1
ATOM 687 O O . SER A 1 86 ? -12.536 16.163 10.216 1.00 79.69 86 SER A O 1
ATOM 689 N N . PHE A 1 87 ? -10.591 15.130 10.624 1.00 86.50 87 PHE A N 1
ATOM 690 C CA . PHE A 1 87 ? -9.951 16.249 11.308 1.00 86.50 87 PHE A CA 1
ATOM 691 C C . PHE A 1 87 ? -8.450 16.319 11.015 1.00 86.50 87 PHE A C 1
ATOM 693 O O . PHE A 1 87 ? -7.774 15.314 10.786 1.00 86.50 87 PHE A O 1
ATOM 700 N N . CYS A 1 88 ? -7.904 17.532 11.054 1.00 84.31 88 CYS A N 1
ATOM 701 C CA . CYS A 1 88 ? -6.478 17.770 10.916 1.00 84.31 88 CYS A CA 1
ATOM 702 C C . CYS A 1 88 ? -5.732 17.291 12.163 1.00 84.31 88 CYS A C 1
ATOM 704 O O . CYS A 1 88 ? -5.971 17.789 13.261 1.00 84.31 88 CYS A O 1
ATOM 706 N N . ARG A 1 89 ? -4.755 16.395 12.000 1.00 81.50 89 ARG A N 1
ATOM 707 C CA . ARG A 1 89 ? -3.945 15.890 13.124 1.00 81.50 89 ARG A CA 1
ATOM 708 C C . ARG A 1 89 ? -3.043 16.947 13.768 1.00 81.50 89 ARG A C 1
ATOM 710 O O . ARG A 1 89 ? -2.677 16.792 14.924 1.00 81.50 89 ARG A O 1
ATOM 717 N N . ALA A 1 90 ? -2.675 17.998 13.032 1.00 85.00 90 ALA A N 1
ATOM 718 C CA . ALA A 1 90 ? -1.757 19.025 13.524 1.00 85.00 90 ALA A CA 1
ATOM 719 C C . ALA A 1 90 ? -2.458 20.115 14.349 1.00 85.00 90 ALA A C 1
ATOM 721 O O . ALA A 1 90 ? -1.934 20.535 15.373 1.00 85.00 90 ALA A O 1
ATOM 722 N N . CYS A 1 91 ? -3.631 20.582 13.907 1.00 89.00 91 CYS A N 1
ATOM 723 C CA . CYS A 1 91 ? -4.340 21.694 14.555 1.00 89.00 91 CYS A CA 1
ATOM 724 C C . CYS A 1 91 ? -5.733 21.337 15.095 1.00 89.00 91 CYS A C 1
ATOM 726 O O . CYS A 1 91 ? -6.362 22.171 15.737 1.00 89.00 91 CYS A O 1
ATOM 728 N N . GLY A 1 92 ? -6.245 20.133 14.821 1.00 83.31 92 GLY A N 1
ATOM 729 C CA . GLY A 1 92 ? -7.583 19.702 15.238 1.00 83.31 92 GLY A CA 1
ATOM 730 C C . GLY A 1 92 ? -8.738 20.270 14.406 1.00 83.31 92 GLY A C 1
ATOM 731 O O . GLY A 1 92 ? -9.893 20.005 14.723 1.00 83.31 92 GLY A O 1
ATOM 732 N N . HIS A 1 93 ? -8.463 21.036 13.344 1.00 86.88 93 HIS A N 1
ATOM 733 C CA . HIS A 1 93 ? -9.506 21.606 12.489 1.00 86.88 93 HIS A CA 1
ATOM 734 C C . HIS A 1 93 ? -10.310 20.504 11.787 1.00 86.88 93 HIS A C 1
ATOM 736 O O . HIS A 1 93 ? -9.730 19.661 11.100 1.00 86.88 93 HIS A O 1
ATOM 742 N N . GLN A 1 94 ? -11.634 20.510 11.953 1.00 81.88 94 GLN A N 1
ATOM 743 C CA . GLN A 1 94 ? -12.528 19.582 11.263 1.00 81.88 94 GLN A CA 1
ATOM 744 C C . GLN A 1 94 ? -12.591 19.943 9.782 1.00 81.88 94 GLN A C 1
ATOM 746 O O . GLN A 1 94 ? -12.785 21.104 9.421 1.00 81.88 94 GLN A O 1
ATOM 751 N N . ALA A 1 95 ? -12.404 18.951 8.918 1.00 71.75 95 ALA A N 1
ATOM 752 C CA . ALA A 1 95 ? -12.511 19.171 7.490 1.00 71.75 95 ALA A CA 1
ATOM 753 C C . ALA A 1 95 ? -13.998 19.273 7.127 1.00 71.75 95 ALA A C 1
ATOM 755 O O . ALA A 1 95 ? -14.722 18.282 7.093 1.00 71.75 95 ALA A O 1
ATOM 756 N N . GLY A 1 96 ? -14.474 20.503 6.932 1.00 58.31 96 GLY A N 1
ATOM 757 C CA . GLY A 1 96 ? -15.835 20.773 6.483 1.00 58.31 96 GLY A CA 1
ATOM 758 C C . GLY A 1 96 ? -16.003 20.374 5.021 1.00 58.31 96 GLY A C 1
ATOM 759 O O . GLY A 1 96 ? -15.885 21.220 4.137 1.00 58.31 96 GLY A O 1
ATOM 760 N N . TYR A 1 97 ? -16.255 19.096 4.755 1.00 57.44 97 TYR A N 1
ATOM 761 C CA . TYR A 1 97 ? -16.791 18.666 3.468 1.00 57.44 97 TYR A CA 1
ATOM 762 C C . TYR A 1 97 ? -18.323 18.757 3.532 1.00 57.44 97 TYR A C 1
ATOM 764 O O . TYR A 1 97 ? -18.913 18.204 4.465 1.00 57.44 97 TYR A O 1
ATOM 772 N N . PRO A 1 98 ? -19.003 19.394 2.564 1.00 44.28 98 PRO A N 1
ATOM 773 C CA . PRO A 1 98 ? -20.421 19.150 2.368 1.00 44.28 98 PRO A CA 1
ATOM 774 C C . PRO A 1 98 ? -20.578 17.711 1.870 1.00 44.28 98 PRO A C 1
ATOM 776 O O . PRO A 1 98 ? -20.138 17.354 0.779 1.00 44.28 98 PRO A O 1
ATOM 779 N N . MET A 1 99 ? -21.183 16.867 2.696 1.00 43.84 99 MET A N 1
ATOM 780 C CA . MET A 1 99 ? -21.636 15.543 2.293 1.00 43.84 99 MET A CA 1
ATOM 781 C C . MET A 1 99 ? -22.799 15.733 1.303 1.00 43.84 99 MET A C 1
ATOM 783 O O . MET A 1 99 ? -23.934 15.954 1.717 1.00 43.84 99 MET A O 1
ATOM 787 N N . SER A 1 100 ? -22.530 15.724 -0.007 1.00 40.88 100 SER A N 1
ATOM 788 C CA . SER A 1 100 ? -23.576 15.788 -1.035 1.00 40.88 100 SER A CA 1
ATOM 789 C C . SER A 1 100 ? -23.895 14.396 -1.593 1.00 40.88 100 SER A C 1
ATOM 791 O O . SER A 1 100 ? -23.112 13.863 -2.375 1.00 40.88 100 SER A O 1
ATOM 793 N N . SER A 1 101 ? -25.077 13.899 -1.184 1.00 45.84 101 SER A N 1
ATOM 794 C CA . SER A 1 101 ? -26.061 13.035 -1.888 1.00 45.84 101 SER A CA 1
ATOM 795 C C . SER A 1 101 ? -25.608 11.636 -2.359 1.00 45.84 101 SER A C 1
ATOM 797 O O . SER A 1 101 ? -24.581 11.516 -3.009 1.00 45.84 101 SER A O 1
ATOM 799 N N . THR A 1 102 ? -26.314 10.517 -2.126 1.00 44.41 102 THR A N 1
ATOM 800 C CA . THR A 1 102 ? -27.773 10.225 -2.019 1.00 44.41 102 THR A CA 1
ATOM 801 C C . THR A 1 102 ? -27.890 8.775 -1.439 1.00 44.41 102 THR A C 1
ATOM 803 O O . THR A 1 102 ? -26.955 8.007 -1.633 1.00 44.41 102 THR A O 1
ATOM 806 N N . THR A 1 103 ? -28.912 8.252 -0.734 1.00 42.16 103 THR A N 1
ATOM 807 C CA . THR A 1 103 ? -30.370 8.486 -0.763 1.00 42.16 103 THR A CA 1
ATOM 808 C C . THR A 1 103 ? -31.080 7.826 0.441 1.00 42.16 103 THR A C 1
ATOM 810 O O . THR A 1 103 ? -30.743 6.705 0.800 1.00 42.16 103 THR A O 1
ATOM 813 N N . ALA A 1 104 ? -32.120 8.509 0.942 1.00 38.72 104 ALA A N 1
ATOM 814 C CA . ALA A 1 104 ? -33.337 8.018 1.616 1.00 38.72 104 ALA A CA 1
ATOM 815 C C . ALA A 1 104 ? -33.241 7.241 2.951 1.00 38.72 104 ALA A C 1
ATOM 817 O O . ALA A 1 104 ? -32.936 6.060 2.963 1.00 38.72 104 ALA A O 1
ATOM 818 N N . PHE A 1 105 ? -33.693 7.864 4.050 1.00 38.59 105 PHE A N 1
ATOM 819 C CA . PHE A 1 105 ? -34.960 7.486 4.705 1.00 38.59 105 PHE A CA 1
ATOM 820 C C . PHE A 1 105 ? -35.427 8.580 5.694 1.00 38.59 105 PHE A C 1
ATOM 822 O O . PHE A 1 105 ? -34.772 8.891 6.680 1.00 38.59 105 PHE A O 1
ATOM 829 N N . HIS A 1 106 ? -36.560 9.189 5.338 1.00 36.72 106 HIS A N 1
ATOM 830 C CA . HIS A 1 106 ? -37.624 9.768 6.169 1.00 36.72 106 HIS A CA 1
ATOM 831 C C . HIS A 1 106 ? -37.320 10.630 7.416 1.00 36.72 106 HIS A C 1
ATOM 833 O O . HIS A 1 106 ? -37.169 10.162 8.538 1.00 36.72 106 HIS A O 1
ATOM 839 N N . LYS A 1 107 ? -37.444 11.943 7.175 1.00 49.47 107 LYS A N 1
ATOM 840 C CA . LYS A 1 107 ? -38.223 12.957 7.920 1.00 49.47 107 LYS A CA 1
ATOM 841 C C . LYS A 1 107 ? -39.118 12.417 9.061 1.00 49.47 107 LYS A C 1
ATOM 843 O O . LYS A 1 107 ? -40.135 11.786 8.784 1.00 49.47 107 LYS A O 1
ATOM 848 N N . VAL A 1 108 ? -38.846 12.844 10.296 1.00 40.56 108 VAL A N 1
ATOM 849 C CA . VAL A 1 108 ? -39.873 13.151 11.310 1.00 40.56 108 VAL A CA 1
ATOM 850 C C . VAL A 1 108 ? -39.450 14.447 12.002 1.00 40.56 108 VAL A C 1
ATOM 852 O O . VAL A 1 108 ? -38.309 14.581 12.437 1.00 40.56 108 VAL A O 1
ATOM 855 N N . GLY A 1 109 ? -40.342 15.436 11.985 1.00 46.22 109 GLY A N 1
ATOM 856 C CA . GLY A 1 109 ? -40.102 16.770 12.526 1.00 46.22 109 GLY A CA 1
ATOM 857 C C . GLY A 1 109 ? -40.238 16.840 14.045 1.00 46.22 109 GLY A C 1
ATOM 858 O O . GLY A 1 109 ? -40.902 16.008 14.654 1.00 46.22 109 GLY A O 1
ATOM 859 N N . ALA A 1 110 ? -39.644 17.878 14.628 1.00 31.70 110 ALA A N 1
ATOM 860 C CA . ALA A 1 110 ? -39.973 18.393 15.954 1.00 31.70 110 ALA A CA 1
ATOM 861 C C . ALA A 1 110 ? -39.496 19.862 16.064 1.00 31.70 110 ALA A C 1
ATOM 863 O O . ALA A 1 110 ? -38.627 20.264 15.286 1.00 31.70 110 ALA A O 1
ATOM 864 N N . PRO A 1 111 ? -40.109 20.673 16.946 1.00 44.38 111 PRO A N 1
ATOM 865 C CA . PRO A 1 111 ? -40.327 22.097 16.717 1.00 44.38 111 PRO A CA 1
ATOM 866 C C . PRO A 1 111 ? -39.236 23.030 17.266 1.00 44.38 111 PRO A C 1
ATOM 868 O O . PRO A 1 111 ? -38.433 22.680 18.125 1.00 44.38 111 PRO A O 1
ATOM 871 N N . GLU A 1 112 ? -39.284 24.237 16.708 1.00 46.72 112 GLU A N 1
ATOM 872 C CA . GLU A 1 112 ? -38.910 25.558 17.224 1.00 46.72 112 GLU A CA 1
ATOM 873 C C . GLU A 1 112 ? -38.590 25.650 18.731 1.00 46.72 112 GLU A C 1
ATOM 875 O O . GLU A 1 112 ? -39.461 25.443 19.575 1.00 46.72 112 GLU A O 1
ATOM 880 N N . PHE A 1 113 ? -37.354 26.049 19.066 1.00 38.91 113 PHE A N 1
ATOM 881 C CA . PHE A 1 113 ? -37.068 26.685 20.353 1.00 38.91 113 PHE A CA 1
ATOM 882 C C . PHE A 1 113 ? -35.962 27.745 20.246 1.00 38.91 113 PHE A C 1
ATOM 884 O O . PHE A 1 113 ? -34.777 27.465 20.066 1.00 38.91 113 PHE A O 1
ATOM 891 N N . ASP A 1 114 ? -36.464 28.969 20.310 1.00 38.88 114 ASP A N 1
ATOM 892 C CA . ASP A 1 114 ? -35.921 30.251 20.737 1.00 38.88 114 ASP A CA 1
ATOM 893 C C . ASP A 1 114 ? -34.458 30.346 21.234 1.00 38.88 114 ASP A C 1
ATOM 895 O O . ASP A 1 114 ? -34.025 29.763 22.228 1.00 38.88 114 ASP A O 1
ATOM 899 N N . SER A 1 115 ? -33.718 31.183 20.510 1.00 45.38 115 SER A N 1
ATOM 900 C CA . SER A 1 115 ? -32.804 32.237 20.964 1.00 45.38 115 SER A CA 1
ATOM 901 C C . SER A 1 115 ? -32.497 32.343 22.473 1.00 45.38 115 SER A C 1
ATOM 903 O O . SER A 1 115 ? -33.353 32.718 23.265 1.00 45.38 115 SER A O 1
ATOM 905 N N . LEU A 1 116 ? -31.212 32.221 22.846 1.00 45.06 116 LEU A N 1
ATOM 906 C CA . LEU A 1 116 ? -30.384 33.287 23.462 1.00 45.06 116 LEU A CA 1
ATOM 907 C C . LEU A 1 116 ? -29.235 32.759 24.346 1.00 45.06 116 LEU A C 1
ATOM 909 O O . LEU A 1 116 ? -29.400 31.864 25.166 1.00 45.06 116 LEU A O 1
ATOM 913 N N . ARG A 1 117 ? -28.121 33.507 24.261 1.00 38.53 117 ARG A N 1
ATOM 914 C CA . ARG A 1 117 ? -26.926 33.578 25.136 1.00 38.53 117 ARG A CA 1
ATOM 915 C C . ARG A 1 117 ? -25.881 32.469 24.962 1.00 38.53 117 ARG A C 1
ATOM 917 O O . ARG A 1 117 ? -26.041 31.339 25.385 1.00 38.53 117 ARG A O 1
ATOM 924 N N . HIS A 1 118 ? -24.780 32.744 24.257 1.00 47.34 118 HIS A N 1
ATOM 925 C CA . HIS A 1 118 ? -23.576 33.423 24.782 1.00 47.34 118 HIS A CA 1
ATOM 926 C C . HIS A 1 118 ? -23.110 32.880 26.138 1.00 47.34 118 HIS A C 1
ATOM 928 O O . HIS A 1 118 ? -23.409 33.434 27.191 1.00 47.34 118 HIS A O 1
ATOM 934 N N . GLY A 1 119 ? -22.290 31.834 26.072 1.00 33.41 119 GLY A N 1
ATOM 935 C CA . GLY A 1 119 ? -21.451 31.371 27.167 1.00 33.41 119 GLY A CA 1
ATOM 936 C C . GLY A 1 119 ? -20.309 30.536 26.600 1.00 33.41 119 GLY A C 1
ATOM 937 O O . GLY A 1 119 ? -20.518 29.420 26.143 1.00 33.41 119 GLY A O 1
ATOM 938 N N . ARG A 1 120 ? -19.096 31.092 26.585 1.00 49.72 120 ARG A N 1
ATOM 939 C CA . ARG A 1 120 ? -17.850 30.360 26.318 1.00 49.72 120 ARG A CA 1
ATOM 940 C C . ARG A 1 120 ? -17.537 29.498 27.556 1.00 49.72 120 ARG A C 1
ATOM 942 O O . ARG A 1 120 ? -17.335 30.110 28.606 1.00 49.72 120 ARG A O 1
ATOM 949 N N . PRO A 1 121 ? -17.409 28.155 27.490 1.00 37.69 121 PRO A N 1
ATOM 950 C CA . PRO A 1 121 ? -16.868 27.389 28.602 1.00 37.69 121 PRO A CA 1
ATOM 951 C C . PRO A 1 121 ? -15.380 27.086 28.422 1.00 37.69 121 PRO A C 1
ATOM 953 O O . PRO A 1 121 ? -14.824 27.029 27.324 1.00 37.69 121 PRO A O 1
ATOM 956 N N . ARG A 1 122 ? -14.749 26.964 29.585 1.00 38.97 122 ARG A N 1
ATOM 957 C CA . ARG A 1 122 ? -13.323 26.861 29.854 1.00 38.97 122 ARG A CA 1
ATOM 958 C C . ARG A 1 122 ? -12.775 25.461 29.570 1.00 38.97 122 ARG A C 1
ATOM 960 O O . ARG A 1 122 ? -13.446 24.450 29.711 1.00 38.97 122 ARG A O 1
ATOM 967 N N . LYS A 1 123 ? -11.483 25.452 29.246 1.00 39.16 123 LYS A N 1
ATOM 968 C CA . LYS A 1 123 ? -10.554 24.321 29.294 1.00 39.16 123 LYS A CA 1
ATOM 969 C C . LYS A 1 123 ? -10.590 23.671 30.685 1.00 39.16 123 LYS A C 1
ATOM 971 O O . LYS A 1 123 ? -10.111 24.281 31.635 1.00 39.16 123 LYS A O 1
ATOM 976 N N . GLY A 1 124 ? -11.090 22.441 30.769 1.00 40.16 124 GLY A N 1
ATOM 977 C CA . GLY A 1 124 ? -10.970 21.595 31.958 1.00 40.16 124 GLY A CA 1
ATOM 978 C C . GLY A 1 124 ? -12.282 20.933 32.345 1.00 40.16 124 GLY A C 1
ATOM 979 O O . GLY A 1 124 ? -12.993 21.493 33.156 1.00 40.16 124 GLY A O 1
ATOM 980 N N . GLU A 1 125 ? -12.563 19.779 31.733 1.00 36.06 125 GLU A N 1
ATOM 981 C CA . GLU A 1 125 ? -13.348 18.643 32.2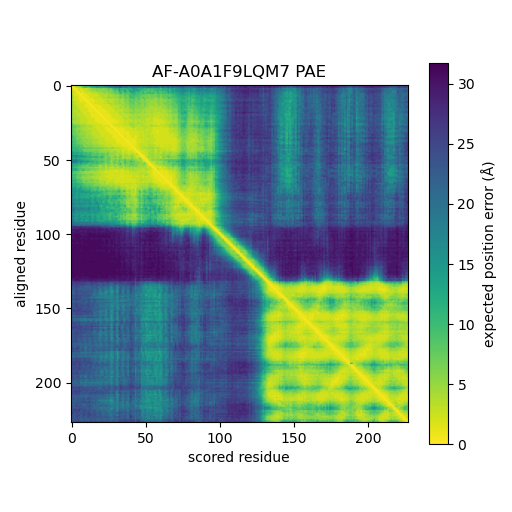52 1.00 36.06 125 GLU A CA 1
ATOM 982 C C . GLU A 1 125 ? -13.615 17.708 31.067 1.00 36.06 125 GLU A C 1
ATOM 984 O O . GLU A 1 125 ? -14.449 17.966 30.204 1.00 36.06 125 GLU A O 1
ATOM 989 N N . ARG A 1 126 ? -12.833 16.628 30.953 1.00 41.09 126 ARG A N 1
ATOM 990 C CA . ARG A 1 126 ? -13.090 15.567 29.971 1.00 41.09 126 ARG A CA 1
ATOM 991 C C . ARG A 1 126 ? -13.997 14.536 30.642 1.00 41.09 126 ARG A C 1
ATOM 993 O O . ARG A 1 126 ? -13.567 13.436 30.959 1.00 41.09 126 ARG A O 1
ATOM 1000 N N . GLY A 1 127 ? -15.229 14.956 30.911 1.00 31.22 127 GLY A N 1
ATOM 1001 C CA . GLY A 1 127 ? -16.333 14.121 31.364 1.00 31.22 127 GLY A CA 1
ATOM 1002 C C . GLY A 1 127 ? -17.438 14.122 30.310 1.00 31.22 127 GLY A C 1
ATOM 1003 O O . GLY A 1 127 ? -18.046 15.151 30.063 1.00 31.22 127 GLY A O 1
ATOM 1004 N N . MET A 1 128 ? -17.626 12.959 29.685 1.00 35.56 128 MET A N 1
ATOM 1005 C CA . MET A 1 128 ? -18.872 12.410 29.135 1.00 35.56 128 MET A CA 1
ATOM 1006 C C . MET A 1 128 ? -19.808 13.316 28.306 1.00 35.56 128 MET A C 1
ATOM 1008 O O . MET A 1 128 ? -20.550 14.135 28.830 1.00 35.56 128 MET A O 1
ATOM 1012 N N . THR A 1 129 ? -19.876 13.038 27.002 1.00 35.22 129 THR A N 1
ATOM 1013 C CA . THR A 1 129 ? -21.126 12.764 26.249 1.00 35.22 129 THR A CA 1
ATOM 1014 C C . THR A 1 129 ? -20.739 12.318 24.833 1.00 35.22 129 THR A C 1
ATOM 1016 O O . THR A 1 129 ? -21.010 12.970 23.829 1.00 35.22 129 THR A O 1
ATOM 1019 N N . GLN A 1 130 ? -20.039 11.182 24.736 1.00 43.44 130 GLN A N 1
ATOM 1020 C CA . GLN A 1 130 ? -20.106 10.390 23.510 1.00 43.44 130 GLN A CA 1
ATOM 1021 C C . GLN A 1 130 ? -21.459 9.691 23.565 1.00 43.44 130 GLN A C 1
ATOM 1023 O O . GLN A 1 130 ? -21.670 8.876 24.457 1.00 43.44 130 GLN A O 1
ATOM 1028 N N . GLY A 1 131 ? -22.384 10.045 22.670 1.00 46.41 131 GLY A N 1
ATOM 1029 C CA . GLY A 1 131 ? -23.566 9.222 22.431 1.00 46.41 131 GLY A CA 1
ATOM 1030 C C . GLY A 1 131 ? -23.080 7.802 22.169 1.00 46.41 131 GLY A C 1
ATOM 1031 O O . GLY A 1 131 ? -22.376 7.551 21.191 1.00 46.41 131 GLY A O 1
ATOM 1032 N N . SER A 1 132 ? -23.341 6.927 23.126 1.00 58.69 132 SER A N 1
ATOM 1033 C CA . SER A 1 132 ? -22.787 5.593 23.245 1.00 58.69 132 SER A CA 1
ATOM 1034 C C . SER A 1 132 ? -23.363 4.695 22.157 1.00 58.69 132 SER A C 1
ATOM 1036 O O . SER A 1 132 ? -24.362 4.009 22.357 1.00 58.69 132 SER A O 1
ATOM 1038 N N . LYS A 1 133 ? -22.760 4.716 20.968 1.00 70.94 133 LYS A N 1
ATOM 1039 C CA . LYS A 1 133 ? -23.117 3.760 19.923 1.00 70.94 133 LYS A CA 1
ATOM 1040 C C . LYS A 1 133 ? -22.690 2.361 20.372 1.00 70.94 133 LYS A C 1
ATOM 1042 O O . LYS A 1 133 ? -21.499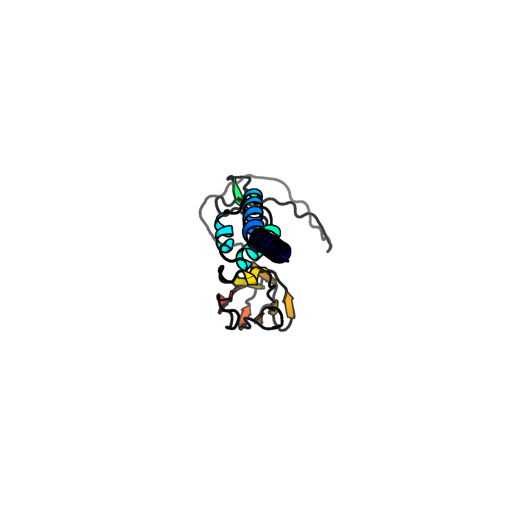 2.101 20.565 1.00 70.94 133 LYS A O 1
ATOM 1047 N N . THR A 1 134 ? -23.668 1.482 20.565 1.00 85.00 134 THR A N 1
ATOM 1048 C CA . THR A 1 134 ? -23.441 0.057 20.821 1.00 85.00 134 THR A CA 1
ATOM 1049 C C . THR A 1 134 ? -22.903 -0.585 19.549 1.00 85.00 134 THR A C 1
ATOM 1051 O O . THR A 1 134 ? -23.537 -0.505 18.498 1.00 85.00 134 THR A O 1
ATOM 1054 N N . GLY A 1 135 ? -21.722 -1.192 19.616 1.00 87.56 135 GLY A N 1
ATOM 1055 C CA . GLY A 1 135 ? -21.146 -1.826 18.437 1.00 87.56 135 GLY A CA 1
ATOM 1056 C C . GLY A 1 135 ? -19.674 -2.174 18.567 1.00 87.56 135 GLY A C 1
ATOM 1057 O O . GLY A 1 135 ? -19.083 -2.118 19.648 1.00 87.56 135 GLY A O 1
ATOM 1058 N N . VAL A 1 136 ? -19.070 -2.523 17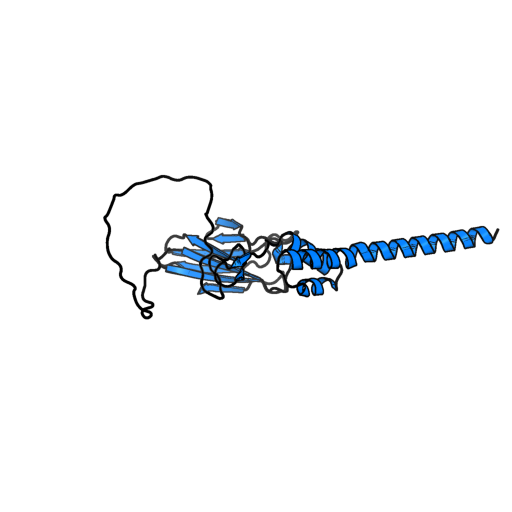.436 1.00 89.44 136 VAL A N 1
ATOM 1059 C CA . VAL A 1 136 ? -17.648 -2.859 17.350 1.00 89.44 136 VAL A CA 1
ATOM 1060 C C . VAL A 1 136 ? -16.953 -1.959 16.340 1.00 89.44 136 VAL A C 1
ATOM 1062 O O . VAL A 1 136 ? -17.378 -1.815 15.196 1.00 89.44 136 VAL A O 1
ATOM 1065 N N . GLU A 1 137 ? -15.840 -1.373 16.764 1.00 90.00 137 GLU A N 1
ATOM 1066 C CA . GLU A 1 137 ? -14.894 -0.670 15.908 1.00 90.00 137 GLU A CA 1
ATOM 1067 C C . GLU A 1 137 ? -13.776 -1.643 15.513 1.00 90.00 137 GLU A C 1
ATOM 1069 O O . GLU A 1 137 ? -12.944 -2.026 16.334 1.00 90.00 137 GLU A O 1
ATOM 1074 N N . VAL A 1 138 ? -13.755 -2.058 14.249 1.00 90.50 138 VAL A N 1
ATOM 1075 C CA . VAL A 1 138 ? -12.746 -2.958 13.689 1.00 90.50 138 VAL A CA 1
ATOM 1076 C C . VAL A 1 138 ? -11.704 -2.140 12.931 1.00 90.50 138 VAL A C 1
ATOM 1078 O O . VAL A 1 138 ? -11.997 -1.532 11.901 1.00 90.50 138 VAL A O 1
ATOM 1081 N N . ASN A 1 139 ? -10.465 -2.141 13.410 1.00 88.94 139 ASN A N 1
ATOM 1082 C CA . ASN A 1 139 ? -9.312 -1.619 12.690 1.00 88.94 139 ASN A CA 1
ATOM 1083 C C . ASN A 1 139 ? -8.639 -2.756 11.919 1.00 88.94 139 ASN A C 1
ATOM 1085 O O . ASN A 1 139 ? -8.075 -3.668 12.517 1.00 88.94 139 ASN A O 1
ATOM 1089 N N . VAL A 1 140 ? -8.689 -2.700 10.591 1.00 89.50 140 VAL A N 1
ATOM 1090 C CA . VAL A 1 140 ? -7.968 -3.619 9.707 1.00 89.50 140 VAL A CA 1
ATOM 1091 C C . VAL A 1 140 ? -6.768 -2.909 9.095 1.00 89.50 140 VAL A C 1
ATOM 1093 O O . VAL A 1 140 ? -6.904 -2.009 8.264 1.00 89.50 140 VAL A O 1
ATOM 1096 N N . GLY A 1 141 ? -5.572 -3.340 9.479 1.00 86.25 141 GLY A N 1
ATOM 1097 C CA . GLY A 1 141 ? -4.306 -2.820 8.983 1.00 86.25 141 GLY A CA 1
ATOM 1098 C C . GLY A 1 141 ? -3.350 -3.923 8.543 1.00 86.25 141 GLY A C 1
ATOM 1099 O O . GLY A 1 141 ? -3.583 -5.118 8.727 1.00 86.25 141 GLY A O 1
ATOM 1100 N N . PHE A 1 142 ? -2.235 -3.508 7.959 1.00 84.62 142 PHE A N 1
ATOM 1101 C CA . PHE A 1 142 ? -1.152 -4.405 7.589 1.00 84.62 142 PHE A CA 1
ATOM 1102 C C . PHE A 1 142 ? 0.196 -3.715 7.739 1.00 84.62 142 PHE A C 1
ATOM 1104 O O . PHE A 1 142 ? 0.293 -2.484 7.776 1.00 84.62 142 PHE A O 1
ATOM 1111 N N . PHE A 1 143 ? 1.248 -4.521 7.824 1.00 78.75 143 PHE A N 1
ATOM 1112 C CA . PHE A 1 143 ? 2.607 -4.016 7.903 1.00 78.75 143 PHE A CA 1
ATOM 1113 C C . PHE A 1 143 ? 2.968 -3.255 6.613 1.00 78.75 143 PHE A C 1
ATOM 1115 O O . PHE A 1 143 ? 2.878 -3.850 5.542 1.00 78.75 143 PHE A O 1
ATOM 1122 N N . PRO A 1 144 ? 3.424 -1.987 6.659 1.00 69.19 144 PRO A N 1
ATOM 1123 C CA . PRO A 1 144 ? 3.613 -1.150 5.463 1.00 69.19 144 PRO A CA 1
ATOM 1124 C C . PRO A 1 144 ? 4.494 -1.746 4.354 1.00 69.19 144 PRO A C 1
ATOM 1126 O O . PRO A 1 144 ? 4.360 -1.372 3.191 1.00 69.19 144 PRO A O 1
ATOM 1129 N N . LEU A 1 145 ? 5.384 -2.679 4.702 1.00 67.81 145 LEU A N 1
ATOM 1130 C CA . LEU A 1 145 ? 6.247 -3.387 3.753 1.00 67.81 145 LEU A CA 1
ATOM 1131 C C . LEU A 1 145 ? 5.498 -4.453 2.924 1.00 67.81 145 LEU A C 1
ATOM 1133 O O . LEU A 1 145 ? 5.980 -4.846 1.867 1.00 67.81 145 LEU A O 1
ATOM 1137 N N . ALA A 1 146 ? 4.305 -4.883 3.351 1.00 71.50 146 ALA A N 1
ATOM 1138 C CA . ALA A 1 146 ? 3.411 -5.787 2.622 1.00 71.50 146 ALA A CA 1
ATOM 1139 C C . ALA A 1 146 ? 2.535 -5.021 1.615 1.00 71.50 146 ALA A C 1
ATOM 1141 O O . ALA A 1 146 ? 1.308 -5.082 1.633 1.00 71.50 146 ALA A O 1
ATOM 1142 N N . PHE A 1 147 ? 3.172 -4.257 0.730 1.00 67.81 147 PHE A N 1
ATOM 1143 C CA . PHE A 1 147 ? 2.502 -3.305 -0.161 1.00 67.81 147 PHE A CA 1
ATOM 1144 C C . PHE A 1 147 ? 1.483 -3.943 -1.127 1.00 67.81 147 PHE A C 1
ATOM 1146 O O . PHE A 1 147 ? 0.562 -3.270 -1.577 1.00 67.81 147 PHE A O 1
ATOM 1153 N N . PHE A 1 148 ? 1.602 -5.231 -1.455 1.00 72.56 148 PHE A N 1
ATOM 1154 C CA . PHE A 1 148 ? 0.627 -5.928 -2.307 1.00 72.56 148 PHE A CA 1
ATOM 1155 C C . PHE A 1 148 ? -0.757 -6.022 -1.634 1.00 72.56 148 PHE A C 1
ATOM 1157 O O . PHE A 1 148 ? -1.768 -6.136 -2.326 1.00 72.56 148 PHE A O 1
ATOM 1164 N N . LEU A 1 149 ? -0.827 -5.891 -0.301 1.00 76.00 149 LEU A N 1
ATOM 1165 C CA . LEU A 1 149 ? -2.089 -5.845 0.437 1.00 76.00 149 LEU A CA 1
ATOM 1166 C C . LEU A 1 149 ? -2.882 -4.571 0.152 1.00 76.00 149 LEU A C 1
ATOM 1168 O O . LEU A 1 149 ? -4.099 -4.618 0.263 1.00 76.00 149 LEU A O 1
ATOM 1172 N N . PHE A 1 150 ? -2.263 -3.481 -0.331 1.00 68.81 150 PHE A N 1
ATOM 1173 C CA . PHE A 1 150 ? -3.009 -2.287 -0.763 1.00 68.81 150 PHE A CA 1
ATOM 1174 C C . PHE A 1 150 ? -4.050 -2.586 -1.850 1.00 68.81 150 PHE A C 1
ATOM 1176 O O . PHE A 1 150 ? -5.018 -1.841 -1.975 1.00 68.81 150 PHE A O 1
ATOM 1183 N N . VAL A 1 151 ? -3.842 -3.646 -2.637 1.00 71.44 151 VAL A N 1
ATOM 1184 C CA . VAL A 1 151 ? -4.745 -4.062 -3.721 1.00 71.44 151 VAL A CA 1
ATOM 1185 C C . VAL A 1 151 ? -5.759 -5.110 -3.244 1.00 71.44 151 VAL A C 1
ATOM 1187 O O . VAL A 1 151 ? -6.750 -5.365 -3.919 1.00 71.44 151 VAL A O 1
ATOM 1190 N N . CYS A 1 152 ? -5.540 -5.710 -2.074 1.00 79.94 152 CYS A N 1
ATOM 1191 C CA . CYS A 1 152 ? -6.445 -6.701 -1.503 1.00 79.94 152 CYS A CA 1
ATOM 1192 C C . CYS A 1 152 ? -7.554 -6.001 -0.709 1.00 79.94 152 CYS A C 1
ATOM 1194 O O . CYS A 1 152 ? -7.284 -5.034 0.001 1.00 79.94 152 CYS A O 1
ATOM 1196 N N . THR A 1 153 ? -8.783 -6.512 -0.777 1.00 84.06 153 THR A N 1
ATOM 1197 C CA . THR A 1 153 ? -9.904 -6.025 0.042 1.00 84.06 153 THR A CA 1
ATOM 1198 C C . THR A 1 153 ? -10.134 -7.011 1.190 1.00 84.06 153 THR A C 1
ATOM 1200 O O . THR A 1 153 ? -10.459 -8.171 0.917 1.00 84.06 153 THR A O 1
ATOM 1203 N N . PRO A 1 154 ? -9.941 -6.613 2.462 1.00 87.19 154 PRO A N 1
ATOM 1204 C CA . PRO A 1 154 ? -10.237 -7.481 3.590 1.00 87.19 154 PRO A CA 1
ATOM 1205 C C . PRO A 1 154 ? -11.740 -7.754 3.719 1.00 87.19 154 PRO A C 1
ATOM 1207 O O . PRO A 1 154 ? -12.597 -6.916 3.421 1.00 87.19 154 PRO A O 1
ATOM 1210 N N . ARG A 1 155 ? -12.042 -8.960 4.191 1.00 88.94 155 ARG A N 1
ATOM 1211 C CA . ARG A 1 155 ? -13.377 -9.465 4.490 1.00 88.94 155 ARG A CA 1
ATOM 1212 C C . ARG A 1 155 ? -13.504 -9.594 5.997 1.00 88.94 155 ARG A C 1
ATOM 1214 O O . ARG A 1 155 ? -12.713 -10.288 6.630 1.00 88.94 155 ARG A O 1
ATOM 1221 N N . ILE A 1 156 ? -14.477 -8.885 6.550 1.00 91.12 156 ILE A N 1
ATOM 1222 C CA . ILE A 1 156 ? -14.804 -8.885 7.972 1.00 91.12 156 ILE A CA 1
ATOM 1223 C C . ILE A 1 156 ? -16.121 -9.638 8.104 1.00 91.12 156 ILE A C 1
ATOM 1225 O O . ILE A 1 156 ? -17.159 -9.154 7.670 1.00 91.12 156 ILE A O 1
ATOM 1229 N N . GLU A 1 157 ? -16.070 -10.840 8.646 1.00 90.00 157 GLU A N 1
ATOM 1230 C CA . GLU A 1 157 ? -17.225 -11.685 8.904 1.00 90.00 157 GLU A CA 1
ATOM 1231 C C . GLU A 1 157 ? -17.645 -11.522 10.368 1.00 90.00 157 GLU A C 1
ATOM 1233 O O . GLU A 1 157 ? -16.835 -11.732 11.270 1.00 90.00 157 GLU A O 1
ATOM 1238 N N . ILE A 1 158 ? -18.891 -11.108 10.597 1.00 91.38 158 ILE A N 1
ATOM 1239 C CA . ILE A 1 158 ? -19.478 -10.931 11.931 1.00 91.38 158 ILE A CA 1
ATOM 1240 C C . ILE A 1 158 ? -20.692 -11.851 12.013 1.00 91.38 158 ILE A C 1
ATOM 1242 O O . ILE A 1 158 ? -21.621 -11.703 11.223 1.00 91.38 158 ILE A O 1
ATOM 1246 N N . ASP A 1 159 ? -20.660 -12.834 12.912 1.00 88.94 159 ASP A N 1
ATOM 1247 C CA . ASP A 1 159 ? -21.730 -13.833 13.100 1.00 88.94 159 ASP A CA 1
ATOM 1248 C C . ASP A 1 159 ? -22.177 -14.533 11.800 1.00 88.94 159 ASP A C 1
ATOM 1250 O O . ASP A 1 159 ? -23.353 -14.825 11.591 1.00 88.94 159 ASP A O 1
ATOM 1254 N N . GLY A 1 160 ? -21.231 -14.780 10.889 1.00 83.81 160 GLY A N 1
ATOM 1255 C CA . GLY A 1 160 ? -21.495 -15.394 9.582 1.00 83.81 160 GLY A CA 1
ATOM 1256 C C . GLY A 1 160 ? -21.878 -14.411 8.468 1.00 83.81 160 GLY A C 1
ATOM 1257 O O . GLY A 1 160 ? -21.960 -14.804 7.304 1.00 83.81 160 GLY A O 1
ATOM 1258 N N . HIS A 1 161 ? -22.063 -13.122 8.772 1.00 84.50 161 HIS A N 1
ATOM 1259 C CA . HIS A 1 161 ? -22.306 -12.085 7.771 1.00 84.50 161 HIS A CA 1
ATOM 1260 C C . HIS A 1 161 ? -20.999 -11.453 7.293 1.00 84.50 161 HIS A C 1
ATOM 1262 O O . HIS A 1 161 ? -20.285 -10.797 8.049 1.00 84.50 161 HIS A O 1
ATOM 1268 N N . VAL A 1 162 ? -20.689 -11.633 6.007 1.00 87.31 162 VAL A N 1
ATOM 1269 C CA . VAL A 1 162 ? -19.447 -11.141 5.397 1.00 87.31 162 VAL A CA 1
ATOM 1270 C C . VAL A 1 162 ? -19.601 -9.696 4.925 1.00 87.31 162 VAL A C 1
ATOM 1272 O O . VAL A 1 162 ? -20.424 -9.380 4.066 1.00 87.31 162 VAL A O 1
ATOM 1275 N N . HIS A 1 163 ? -18.736 -8.824 5.434 1.00 82.81 163 HIS A N 1
ATOM 1276 C CA . HIS A 1 163 ? -18.609 -7.431 5.035 1.00 82.81 163 HIS A CA 1
ATOM 1277 C C . HIS A 1 163 ? -17.257 -7.186 4.363 1.00 82.81 163 HIS A C 1
ATOM 1279 O O . HIS A 1 163 ? -16.205 -7.210 5.003 1.00 82.81 163 HIS A O 1
ATOM 1285 N N . GLU A 1 164 ? -17.273 -6.891 3.065 1.00 83.31 164 GLU A N 1
ATOM 1286 C CA . GLU A 1 164 ? -16.074 -6.436 2.359 1.00 83.31 164 GLU A CA 1
ATOM 1287 C C . GLU A 1 164 ? -15.832 -4.955 2.656 1.00 83.31 164 GLU A C 1
ATOM 1289 O O . GLU A 1 164 ? -16.717 -4.104 2.477 1.00 83.31 164 GLU A O 1
ATOM 1294 N N . ARG A 1 165 ? -14.638 -4.634 3.152 1.00 81.94 165 ARG A N 1
ATOM 1295 C CA . ARG A 1 165 ? -14.256 -3.268 3.516 1.00 81.94 165 ARG A CA 1
ATOM 1296 C C . ARG A 1 165 ? -12.829 -2.994 3.083 1.00 81.94 165 ARG A C 1
ATOM 1298 O O . ARG A 1 165 ? -12.005 -3.892 3.021 1.00 81.94 165 ARG A O 1
ATOM 1305 N N . CYS A 1 166 ? -12.521 -1.739 2.784 1.00 84.19 166 CYS A N 1
ATOM 1306 C CA . CYS A 1 166 ? -11.141 -1.326 2.539 1.00 84.19 166 CYS A CA 1
ATOM 1307 C C . CYS A 1 166 ? -10.313 -1.437 3.828 1.00 84.19 166 CYS A C 1
ATOM 1309 O O . CYS A 1 166 ? -10.863 -1.408 4.923 1.00 84.19 166 CYS A O 1
ATOM 1311 N N . TRP A 1 167 ? -8.986 -1.463 3.732 1.00 82.94 167 TRP A N 1
ATOM 1312 C CA . TRP A 1 167 ? -8.133 -1.307 4.915 1.00 82.94 167 TRP A CA 1
ATOM 1313 C C . TRP A 1 167 ? -8.413 0.017 5.647 1.00 82.94 167 TRP A C 1
ATOM 1315 O O . TRP A 1 167 ? -8.631 1.051 5.007 1.00 82.94 167 TRP A O 1
ATOM 1325 N N . GLY A 1 168 ? -8.395 -0.010 6.980 1.00 83.94 168 GLY A N 1
ATOM 1326 C CA . GLY A 1 168 ? -8.715 1.118 7.851 1.00 83.94 168 GLY A CA 1
ATOM 1327 C C . GLY A 1 168 ? -9.633 0.746 9.016 1.00 83.94 168 GLY A C 1
ATOM 1328 O O . GLY A 1 168 ? -9.826 -0.422 9.336 1.00 83.94 168 GLY A O 1
ATOM 1329 N N . THR A 1 169 ? -10.191 1.767 9.657 1.00 83.88 169 THR A N 1
ATOM 1330 C CA . THR A 1 169 ? -11.137 1.619 10.766 1.00 83.88 169 THR A CA 1
ATOM 1331 C C . THR A 1 169 ? -12.570 1.616 10.247 1.00 83.88 169 THR A C 1
ATOM 1333 O O . THR A 1 169 ? -12.957 2.536 9.526 1.00 83.88 169 THR A O 1
ATOM 1336 N N . HIS A 1 170 ? -13.362 0.632 10.666 1.00 86.56 170 HIS A N 1
ATOM 1337 C CA . HIS A 1 170 ? -14.787 0.517 10.354 1.00 86.56 170 HIS A CA 1
ATOM 1338 C C . HIS A 1 170 ? -15.580 0.290 11.626 1.00 86.56 170 HIS A C 1
ATOM 1340 O O . HIS A 1 170 ? -15.163 -0.470 12.491 1.00 86.56 170 HIS A O 1
ATOM 1346 N N . PHE A 1 171 ? -16.731 0.938 11.725 1.00 86.19 171 PHE A N 1
ATOM 1347 C CA . PHE A 1 171 ? -17.642 0.751 12.840 1.00 86.19 171 PHE A CA 1
ATOM 1348 C C . PHE A 1 171 ? -18.861 -0.045 12.377 1.00 86.19 171 PHE A C 1
ATOM 1350 O O . PHE A 1 171 ? -19.427 0.250 11.323 1.00 86.19 171 PHE A O 1
ATOM 1357 N N . PHE A 1 172 ? -19.233 -1.047 13.165 1.00 86.94 172 PHE A N 1
ATOM 1358 C CA . PHE A 1 172 ? -20.394 -1.896 12.948 1.00 86.94 172 PHE A CA 1
ATOM 1359 C C . PHE A 1 172 ? -21.337 -1.739 14.137 1.00 86.94 172 PHE A C 1
ATOM 1361 O O . PHE A 1 172 ? -20.967 -2.061 15.268 1.00 86.94 172 PHE A O 1
ATOM 1368 N N . ASP A 1 173 ? -22.542 -1.235 13.871 1.00 87.56 173 ASP A N 1
ATOM 1369 C CA . ASP A 1 173 ? -23.635 -1.223 14.840 1.00 87.56 173 ASP A CA 1
ATOM 1370 C C . ASP A 1 173 ? -24.069 -2.677 15.090 1.00 87.56 173 ASP A C 1
ATOM 1372 O O . ASP A 1 173 ? -24.529 -3.356 14.171 1.00 87.56 173 ASP A O 1
ATOM 1376 N N . LEU A 1 174 ? -23.880 -3.169 16.316 1.00 86.19 174 LEU A N 1
ATOM 1377 C CA . LEU A 1 174 ? -24.212 -4.540 16.716 1.00 86.19 174 LEU A CA 1
ATOM 1378 C C . LEU A 1 174 ? -25.106 -4.515 17.952 1.00 86.19 174 LEU A C 1
ATOM 1380 O O . LEU A 1 174 ? -25.038 -3.599 18.774 1.00 86.19 174 LEU A O 1
ATOM 1384 N N . THR A 1 175 ? -25.948 -5.534 18.086 1.00 87.44 175 THR A N 1
ATOM 1385 C CA . THR A 1 175 ? -26.753 -5.737 19.294 1.00 87.44 175 THR A CA 1
ATOM 1386 C C . THR A 1 175 ? -25.854 -6.047 20.496 1.00 87.44 175 THR A C 1
ATOM 1388 O O . THR A 1 175 ? -24.770 -6.584 20.311 1.00 87.44 175 THR A O 1
ATOM 1391 N N . PRO A 1 176 ? -26.265 -5.757 21.739 1.00 88.94 176 PRO A N 1
ATOM 1392 C CA . PRO A 1 176 ? -25.549 -6.256 22.911 1.00 88.94 176 PRO A CA 1
ATOM 1393 C C . PRO A 1 176 ? -25.539 -7.792 22.916 1.00 88.94 176 PRO A C 1
ATOM 1395 O O . PRO A 1 176 ? -26.589 -8.416 22.751 1.00 88.94 176 PRO A O 1
ATOM 1398 N N . GLY A 1 177 ? -24.375 -8.413 23.100 1.00 90.00 177 GLY A N 1
ATOM 1399 C CA . GLY A 1 177 ? -24.245 -9.867 23.003 1.00 90.00 177 GLY A CA 1
ATOM 1400 C C . GLY A 1 177 ? -22.823 -10.361 22.750 1.00 90.00 177 GLY A C 1
ATOM 1401 O O . GLY A 1 177 ? -21.863 -9.589 22.706 1.00 90.00 177 GLY A O 1
ATOM 1402 N N . ARG A 1 178 ? -22.684 -11.684 22.615 1.00 91.06 178 ARG A N 1
ATOM 1403 C CA . ARG A 1 178 ? -21.441 -12.331 22.181 1.00 91.06 178 ARG A CA 1
ATOM 1404 C C . ARG A 1 178 ? -21.446 -12.408 20.658 1.00 91.06 178 ARG A C 1
ATOM 1406 O O . ARG A 1 178 ? -22.356 -13.010 20.101 1.00 91.06 178 ARG A O 1
ATOM 1413 N N . HIS A 1 179 ? -20.415 -11.849 20.036 1.00 91.75 179 HIS A N 1
ATOM 1414 C CA . HIS A 1 179 ? -20.237 -11.835 18.588 1.00 91.75 179 HIS A CA 1
ATOM 1415 C C . HIS A 1 179 ? -18.925 -12.513 18.212 1.00 91.75 179 HIS A C 1
ATOM 1417 O O . HIS A 1 179 ? -17.900 -12.284 18.865 1.00 91.75 179 HIS A O 1
ATOM 1423 N N . THR A 1 180 ? -18.943 -13.312 17.150 1.00 92.38 180 THR A N 1
ATOM 1424 C CA . THR A 1 180 ? -17.729 -13.912 16.585 1.00 92.38 180 THR A CA 1
ATOM 1425 C C . THR A 1 180 ? -17.291 -13.087 15.385 1.00 92.38 180 THR A C 1
ATOM 1427 O O . THR A 1 180 ? -18.011 -12.973 14.394 1.00 92.38 180 THR A O 1
ATOM 1430 N N . ILE A 1 181 ? -16.093 -12.512 15.475 1.00 92.94 181 ILE A N 1
ATOM 1431 C CA . ILE A 1 181 ? -15.497 -11.692 14.422 1.00 92.94 181 ILE A CA 1
ATOM 1432 C C . ILE A 1 181 ? -14.373 -12.485 13.783 1.00 92.94 181 ILE A C 1
ATOM 1434 O O . ILE A 1 181 ? -13.393 -12.823 14.447 1.00 92.94 181 ILE A O 1
ATOM 1438 N N . ARG A 1 182 ? -14.488 -12.733 12.483 1.00 92.38 182 ARG A N 1
ATOM 1439 C CA . ARG A 1 182 ? -13.476 -13.401 11.669 1.00 92.38 182 ARG A CA 1
ATOM 1440 C C . ARG A 1 182 ? -13.009 -12.472 10.560 1.00 92.38 182 ARG A C 1
ATOM 1442 O O . ARG A 1 182 ? -13.812 -11.825 9.898 1.00 92.38 182 ARG A O 1
ATOM 1449 N N . ILE A 1 183 ? -11.701 -12.376 10.365 1.00 91.94 183 ILE A N 1
ATOM 1450 C CA . ILE A 1 183 ? -11.105 -11.479 9.375 1.00 91.94 183 ILE A CA 1
ATOM 1451 C C . ILE A 1 183 ? -10.151 -12.278 8.499 1.00 91.94 183 ILE A C 1
ATOM 1453 O O . ILE A 1 183 ? -9.269 -12.971 8.999 1.00 91.94 183 ILE A O 1
ATOM 1457 N N . TYR A 1 184 ? -10.332 -12.166 7.187 1.00 90.31 184 TYR A N 1
ATOM 1458 C CA . TYR A 1 184 ? -9.482 -12.792 6.176 1.00 90.31 184 TYR A CA 1
ATOM 1459 C C . TYR A 1 184 ? -9.460 -11.933 4.910 1.00 90.31 184 TYR A C 1
ATOM 1461 O O . TYR A 1 184 ? -10.238 -10.993 4.758 1.00 90.31 184 TYR A O 1
ATOM 1469 N N . PHE A 1 185 ? -8.564 -12.226 3.976 1.00 86.94 185 PHE A N 1
ATOM 1470 C CA . PHE A 1 185 ? -8.550 -11.573 2.668 1.00 86.94 185 PHE A CA 1
ATOM 1471 C C . PHE A 1 185 ? -8.197 -12.573 1.569 1.00 86.94 185 PHE A C 1
ATOM 1473 O O . PHE A 1 185 ? -7.519 -13.571 1.812 1.00 86.94 185 PHE A O 1
ATOM 1480 N N . GLY A 1 186 ? -8.662 -12.297 0.352 1.00 82.56 186 GLY A N 1
ATOM 1481 C CA . GLY A 1 186 ? -8.294 -13.073 -0.829 1.00 82.56 186 GLY A CA 1
ATOM 1482 C C . GLY A 1 186 ? -7.015 -12.537 -1.470 1.00 82.56 186 GLY A C 1
ATOM 1483 O O . GLY A 1 186 ? -6.869 -11.324 -1.631 1.00 82.56 186 GLY A O 1
ATOM 1484 N N . TYR A 1 187 ? -6.110 -13.432 -1.867 1.00 75.06 187 TYR A N 1
ATOM 1485 C CA . TYR A 1 187 ? -4.917 -13.100 -2.645 1.00 75.06 187 TYR A CA 1
ATOM 1486 C C . TYR A 1 187 ? -4.750 -14.057 -3.829 1.00 75.06 187 TYR A C 1
ATOM 1488 O O . TYR A 1 187 ? -4.493 -15.249 -3.651 1.00 75.06 187 TYR A O 1
ATOM 1496 N N . PHE A 1 188 ? -4.868 -13.520 -5.050 1.00 73.25 188 PHE A N 1
ATOM 1497 C CA . PHE A 1 188 ? -4.845 -14.278 -6.308 1.00 73.25 188 PHE A CA 1
ATOM 1498 C C . PHE A 1 188 ? -5.794 -15.494 -6.283 1.00 73.25 188 PHE A C 1
ATOM 1500 O O . PHE A 1 188 ? -6.999 -15.326 -6.431 1.00 73.25 188 PHE A O 1
ATOM 1507 N N . LEU A 1 189 ? -5.250 -16.703 -6.101 1.00 67.31 189 LEU A N 1
ATOM 1508 C CA . LEU A 1 189 ? -5.958 -17.991 -6.114 1.00 67.31 189 LEU A CA 1
ATOM 1509 C C . LEU A 1 189 ? -6.288 -18.517 -4.708 1.00 67.31 189 LEU A C 1
ATOM 1511 O O . LEU A 1 189 ? -6.944 -19.546 -4.578 1.00 67.31 189 LEU A O 1
ATOM 1515 N N . MET A 1 190 ? -5.827 -17.840 -3.654 1.00 73.81 190 MET A N 1
ATOM 1516 C CA . MET A 1 190 ? -6.060 -18.233 -2.266 1.00 73.81 190 MET A CA 1
ATOM 1517 C C . MET A 1 190 ? -7.165 -17.357 -1.656 1.00 73.81 190 MET A C 1
ATOM 1519 O O . MET A 1 190 ? -6.944 -16.163 -1.448 1.00 73.81 190 MET A O 1
ATOM 1523 N N . PRO A 1 191 ? -8.356 -17.913 -1.363 1.00 75.94 191 PRO A N 1
ATOM 1524 C CA . PRO A 1 191 ? -9.497 -17.130 -0.878 1.00 75.94 191 PRO A CA 1
ATOM 1525 C C . PRO A 1 191 ? -9.431 -16.776 0.619 1.00 75.94 191 PRO A C 1
ATOM 1527 O O . PRO A 1 191 ? -10.132 -15.862 1.049 1.00 75.94 191 PRO A O 1
ATOM 1530 N N . HIS A 1 192 ? -8.601 -17.476 1.404 1.00 82.38 192 HIS A N 1
ATOM 1531 C CA . HIS A 1 192 ? -8.558 -17.373 2.870 1.00 82.38 192 HIS A CA 1
ATOM 1532 C C . HIS A 1 192 ? -7.134 -17.123 3.396 1.00 82.38 192 HIS A C 1
ATOM 1534 O O . HIS A 1 192 ? -6.555 -17.957 4.090 1.00 82.38 192 HIS A O 1
ATOM 1540 N N . CYS A 1 193 ? -6.542 -15.979 3.055 1.00 83.31 193 CYS A N 1
ATOM 1541 C CA . CYS A 1 193 ? -5.268 -15.545 3.632 1.00 83.31 193 CYS A CA 1
ATOM 1542 C C . CYS A 1 193 ? -5.486 -14.741 4.921 1.00 83.31 193 CYS A C 1
ATOM 1544 O O . CYS A 1 193 ? -6.479 -14.024 5.062 1.00 83.31 193 CYS A O 1
ATOM 1546 N N . GLY A 1 194 ? -4.539 -14.849 5.859 1.00 81.06 194 GLY A N 1
ATOM 1547 C CA . GLY A 1 194 ? -4.561 -14.099 7.120 1.00 81.06 194 GLY A CA 1
ATOM 1548 C C . GLY A 1 194 ? -5.685 -14.471 8.093 1.00 81.06 194 GLY A C 1
ATOM 1549 O O . GLY A 1 194 ? -5.842 -13.785 9.097 1.00 81.06 194 GLY A O 1
ATOM 1550 N N . ASP A 1 195 ? -6.425 -15.550 7.824 1.00 89.56 195 ASP A N 1
ATOM 1551 C CA . ASP A 1 195 ? -7.630 -15.947 8.555 1.00 89.56 195 ASP A CA 1
ATOM 1552 C C . ASP A 1 195 ? -7.405 -16.050 10.070 1.00 89.56 195 ASP A C 1
ATOM 1554 O O . ASP A 1 195 ? -6.565 -16.822 10.553 1.00 89.56 195 ASP A O 1
ATOM 1558 N N . ASN A 1 196 ? -8.153 -15.240 10.816 1.00 90.75 196 ASN A N 1
ATOM 1559 C CA . ASN A 1 196 ? -8.183 -15.280 12.266 1.00 90.75 196 ASN A CA 1
ATOM 1560 C C . ASN A 1 196 ? -9.560 -14.868 12.801 1.00 90.75 196 ASN A C 1
ATOM 1562 O O . ASN A 1 196 ? -10.227 -14.012 12.218 1.00 90.75 196 ASN A O 1
ATOM 1566 N N . SER A 1 197 ? -9.961 -15.449 13.932 1.00 90.88 197 SER A N 1
ATOM 1567 C CA . SER A 1 197 ? -11.255 -15.215 14.573 1.00 90.88 197 SER A CA 1
ATOM 1568 C C . SER A 1 197 ? -11.113 -14.952 16.070 1.00 90.88 197 SER A C 1
ATOM 1570 O O . SER A 1 197 ? -10.290 -15.581 16.735 1.00 90.88 197 SER A O 1
ATOM 1572 N N . ILE A 1 198 ? -11.946 -14.064 16.609 1.00 92.00 198 ILE A N 1
ATOM 1573 C CA . ILE A 1 198 ? -12.069 -13.799 18.047 1.00 92.00 198 ILE A CA 1
ATOM 1574 C C . ILE A 1 198 ? -13.538 -13.671 18.433 1.00 92.00 198 ILE A C 1
ATOM 1576 O O . ILE A 1 198 ? -14.352 -13.181 17.650 1.00 92.00 198 ILE A O 1
ATOM 1580 N N . ASP A 1 199 ? -13.847 -14.038 19.670 1.00 91.44 199 ASP A N 1
ATOM 1581 C CA . ASP A 1 199 ? -15.145 -13.762 20.268 1.00 91.44 199 ASP A CA 1
ATOM 1582 C C . ASP A 1 199 ? -15.052 -12.504 21.127 1.00 91.44 199 ASP A C 1
ATOM 1584 O O . ASP A 1 199 ? -14.190 -12.399 22.004 1.00 91.44 199 ASP A O 1
ATOM 1588 N N . VAL A 1 200 ? -15.952 -11.553 20.893 1.00 90.81 200 VAL A N 1
ATOM 1589 C CA . VAL A 1 200 ? -16.054 -10.322 21.680 1.00 90.81 200 VAL A CA 1
ATOM 1590 C C . VAL A 1 200 ? -17.429 -10.207 22.318 1.00 90.81 200 VAL A C 1
ATOM 1592 O O . VAL A 1 200 ? -18.439 -10.602 21.738 1.00 90.81 200 VAL A O 1
ATOM 1595 N N . ILE A 1 201 ? -17.464 -9.656 23.530 1.00 90.81 201 ILE A N 1
ATOM 1596 C CA . ILE A 1 201 ? -18.705 -9.355 24.244 1.00 90.81 201 ILE A CA 1
ATOM 1597 C C . ILE A 1 201 ? -18.958 -7.855 24.117 1.00 90.81 201 ILE A C 1
ATOM 1599 O O . ILE A 1 201 ? -18.172 -7.038 24.610 1.00 90.81 201 ILE A O 1
ATOM 1603 N N . VAL A 1 202 ? -20.042 -7.506 23.430 1.00 90.12 202 VAL A N 1
ATOM 1604 C CA . VAL A 1 202 ? -20.500 -6.130 23.234 1.00 90.12 202 VAL A CA 1
ATOM 1605 C C . VAL A 1 202 ? -21.521 -5.811 24.320 1.00 90.12 202 VAL A C 1
ATOM 1607 O O . VAL A 1 202 ? -22.555 -6.465 24.430 1.00 90.12 202 VAL A O 1
ATOM 1610 N N . GLU A 1 203 ? -21.211 -4.813 25.143 1.00 86.06 203 GLU A N 1
ATOM 1611 C CA . GLU A 1 203 ? -22.099 -4.316 26.195 1.00 86.06 203 GLU A CA 1
ATOM 1612 C C . GLU A 1 203 ? -22.973 -3.177 25.660 1.00 86.06 203 GLU A C 1
ATOM 1614 O O . GLU A 1 203 ? -22.549 -2.404 24.797 1.00 86.06 203 GLU A O 1
ATOM 1619 N N . GLU A 1 204 ? -24.187 -3.046 26.195 1.00 84.62 204 GLU A N 1
ATOM 1620 C CA . GLU A 1 204 ? -25.110 -1.981 25.810 1.00 84.62 204 GLU A CA 1
ATOM 1621 C C . GLU A 1 204 ? -24.498 -0.597 26.066 1.00 84.62 204 GLU A C 1
ATOM 1623 O O . GLU A 1 204 ? -23.960 -0.309 27.137 1.00 84.62 204 GLU A O 1
ATOM 1628 N N . GLY A 1 205 ? -24.536 0.262 25.048 1.00 81.25 205 GLY A N 1
ATOM 1629 C CA . GLY A 1 205 ? -23.960 1.596 25.113 1.00 81.25 205 GLY A CA 1
ATOM 1630 C C . GLY A 1 205 ? -22.428 1.613 25.179 1.00 81.25 205 GLY A C 1
ATOM 1631 O O . GLY A 1 205 ? -21.841 2.612 25.602 1.00 81.25 205 GLY A O 1
ATOM 1632 N N . LYS A 1 206 ? -21.744 0.538 24.777 1.00 83.06 206 LYS A N 1
ATOM 1633 C CA . LYS A 1 206 ? -20.283 0.532 24.663 1.00 83.06 206 LYS A CA 1
ATOM 1634 C C . LYS A 1 206 ? -19.837 0.106 23.272 1.00 83.06 206 LYS A C 1
ATOM 1636 O O . LYS A 1 206 ? -20.436 -0.750 22.628 1.00 83.06 206 LYS A O 1
ATOM 1641 N N . THR A 1 207 ? -18.737 0.708 22.833 1.00 85.06 207 THR A N 1
ATOM 1642 C CA . THR A 1 207 ? -18.022 0.297 21.627 1.00 85.06 207 THR A CA 1
ATOM 1643 C C . THR A 1 207 ? -16.815 -0.546 22.020 1.00 85.06 207 THR A C 1
ATOM 1645 O O . THR A 1 207 ? -15.973 -0.079 22.789 1.00 85.06 207 THR A O 1
ATOM 1648 N N . ARG A 1 208 ? -16.707 -1.765 21.485 1.00 87.75 208 ARG A N 1
ATOM 1649 C CA . ARG A 1 208 ? -15.502 -2.603 21.621 1.00 87.75 208 ARG A CA 1
ATOM 1650 C C . ARG A 1 208 ? -14.560 -2.391 20.450 1.00 87.75 208 ARG A C 1
ATOM 1652 O O . ARG A 1 208 ? -15.024 -2.254 19.321 1.00 87.75 208 ARG A O 1
ATOM 1659 N N . LYS A 1 209 ? -13.249 -2.371 20.700 1.00 89.56 209 LYS A N 1
ATOM 1660 C CA . LYS A 1 209 ? -12.252 -2.161 19.646 1.00 89.56 209 LYS A CA 1
ATOM 1661 C C . LYS A 1 209 ? -11.568 -3.469 19.300 1.00 89.56 209 LYS A C 1
ATOM 1663 O O . LYS A 1 209 ? -11.094 -4.181 20.176 1.00 89.56 209 LYS A O 1
ATOM 1668 N N . VAL A 1 210 ? -11.499 -3.780 18.013 1.00 91.25 210 VAL A N 1
ATOM 1669 C CA . VAL A 1 210 ? -10.816 -4.968 17.502 1.00 91.25 210 VAL A CA 1
ATOM 1670 C C . VAL A 1 210 ? -9.765 -4.534 16.500 1.00 91.25 210 VAL A C 1
ATOM 1672 O O . VAL A 1 210 ? -10.078 -3.990 15.448 1.00 91.25 210 VAL A O 1
ATOM 1675 N N . ASN A 1 211 ? -8.506 -4.789 16.828 1.00 89.19 211 ASN A N 1
ATOM 1676 C CA . ASN A 1 211 ? -7.360 -4.456 16.002 1.00 89.19 211 ASN A CA 1
ATOM 1677 C C . ASN A 1 211 ? -6.850 -5.718 15.307 1.00 89.19 211 ASN A C 1
ATOM 1679 O O . ASN A 1 211 ? -6.354 -6.643 15.954 1.00 89.19 211 ASN A O 1
ATOM 1683 N N . TYR A 1 212 ? -6.939 -5.735 13.984 1.00 90.25 212 TYR A N 1
ATOM 1684 C CA . TYR A 1 212 ? -6.362 -6.752 13.121 1.00 90.25 212 TYR A CA 1
ATOM 1685 C C . TYR A 1 212 ? -5.180 -6.178 12.347 1.00 90.25 212 TYR A C 1
ATOM 1687 O O . TYR A 1 212 ? -5.302 -5.171 11.650 1.00 90.25 212 TYR A O 1
ATOM 1695 N N . CYS A 1 213 ? -4.032 -6.842 12.445 1.00 86.12 213 CYS A N 1
ATOM 1696 C CA . CYS A 1 213 ? -2.822 -6.462 11.733 1.00 86.12 213 CYS A CA 1
ATOM 1697 C C . CYS A 1 213 ? -2.231 -7.660 10.994 1.00 86.12 213 CYS A C 1
ATOM 1699 O O . CYS A 1 213 ? -1.866 -8.669 11.609 1.00 86.12 213 CYS A O 1
ATOM 1701 N N . MET A 1 214 ? -2.097 -7.529 9.673 1.00 86.75 214 MET A N 1
ATOM 1702 C CA . MET A 1 214 ? -1.438 -8.539 8.854 1.00 86.75 214 MET A CA 1
ATOM 1703 C C . MET A 1 214 ? 0.093 -8.354 8.863 1.00 86.75 214 MET A C 1
ATOM 1705 O O . MET A 1 214 ? 0.576 -7.275 8.495 1.00 86.75 214 MET A O 1
ATOM 1709 N N . PRO A 1 215 ? 0.878 -9.375 9.261 1.00 77.44 215 PRO A N 1
ATOM 1710 C CA . PRO A 1 215 ? 2.337 -9.337 9.179 1.00 77.44 215 PRO A CA 1
ATOM 1711 C C . PRO A 1 215 ? 2.854 -9.348 7.725 1.00 77.44 215 PRO A C 1
ATOM 1713 O O . PRO A 1 215 ? 2.096 -9.618 6.794 1.00 77.44 215 PRO A O 1
ATOM 1716 N N . PRO A 1 216 ? 4.163 -9.092 7.513 1.00 68.75 216 PRO A N 1
ATOM 1717 C CA . PRO A 1 216 ? 4.776 -9.060 6.179 1.00 68.75 216 PRO A CA 1
ATOM 1718 C C . PRO A 1 216 ? 4.598 -10.348 5.363 1.00 68.75 216 PRO A C 1
ATOM 1720 O O . PRO A 1 216 ? 4.617 -10.322 4.134 1.00 68.75 216 PRO A O 1
ATOM 1723 N N . TRP A 1 217 ? 4.446 -11.478 6.054 1.00 74.25 217 TRP A N 1
ATOM 1724 C CA . TRP A 1 217 ? 4.337 -12.810 5.475 1.00 74.25 217 TRP A CA 1
ATOM 1725 C C . TRP A 1 217 ? 2.859 -13.176 5.287 1.00 74.25 217 TRP A C 1
ATOM 1727 O O . TRP A 1 217 ? 2.140 -13.324 6.266 1.00 74.25 217 TRP A O 1
ATOM 1737 N N . MET A 1 218 ? 2.388 -13.350 4.048 1.00 67.06 218 MET A N 1
ATOM 1738 C CA . MET A 1 218 ? 0.956 -13.577 3.753 1.00 67.06 218 MET A CA 1
ATOM 1739 C C . MET A 1 218 ? 0.365 -14.884 4.288 1.00 67.06 218 MET A C 1
ATOM 1741 O O . MET A 1 218 ? -0.850 -14.988 4.441 1.00 67.06 218 MET A O 1
ATOM 1745 N N . PHE A 1 219 ? 1.207 -15.888 4.521 1.00 69.12 219 PHE A N 1
ATOM 1746 C CA . PHE A 1 219 ? 0.766 -17.253 4.819 1.00 69.12 219 PHE A CA 1
ATOM 1747 C C . PHE A 1 219 ? 0.555 -17.523 6.307 1.00 69.12 219 PHE A C 1
ATOM 1749 O O . PHE A 1 219 ? 0.148 -18.621 6.676 1.00 69.12 219 PHE A O 1
ATOM 1756 N N . VAL A 1 220 ? 0.848 -16.551 7.171 1.00 78.94 220 VAL A N 1
ATOM 1757 C CA . VAL A 1 220 ? 0.596 -16.695 8.606 1.00 78.94 220 VAL A CA 1
ATOM 1758 C C . VAL A 1 220 ? -0.764 -16.105 8.967 1.00 78.94 220 VAL A C 1
ATOM 1760 O O . VAL A 1 220 ? -1.333 -15.303 8.228 1.00 78.94 220 VAL A O 1
ATOM 1763 N N . LYS A 1 221 ? -1.289 -16.496 10.127 1.00 83.81 221 LYS A N 1
ATOM 1764 C CA . LYS A 1 221 ? -2.498 -15.882 10.682 1.00 83.81 221 LYS A CA 1
ATOM 1765 C C .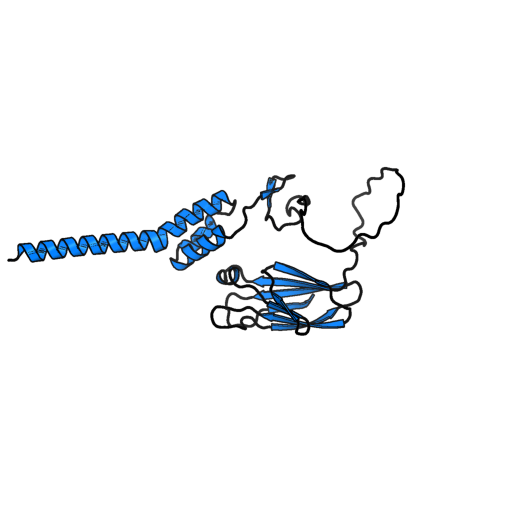 LYS A 1 221 ? -2.238 -14.404 10.974 1.00 83.81 221 LYS A C 1
ATOM 1767 O O . LYS A 1 221 ? -1.176 -14.055 11.499 1.00 83.81 221 LYS A O 1
ATOM 1772 N N . GLY A 1 222 ? -3.197 -13.537 10.658 1.00 82.81 222 GLY A N 1
ATOM 1773 C CA . GLY A 1 222 ? -3.118 -12.141 11.071 1.00 82.81 222 GLY A CA 1
ATOM 1774 C C . GLY A 1 222 ? -3.195 -12.023 12.594 1.00 82.81 222 GLY A C 1
ATOM 1775 O O . GLY A 1 222 ? -3.816 -12.844 13.268 1.00 82.81 222 GLY A O 1
ATOM 1776 N N . THR A 1 223 ? -2.544 -11.014 13.167 1.00 85.75 223 THR A N 1
ATOM 1777 C CA . THR A 1 223 ? -2.635 -10.759 14.610 1.00 85.75 223 THR A CA 1
ATOM 1778 C C . THR A 1 223 ? -3.942 -10.043 14.895 1.00 85.75 223 THR A C 1
ATOM 1780 O O . THR A 1 223 ? -4.182 -8.987 14.318 1.00 85.75 223 THR A O 1
ATOM 1783 N N . LEU A 1 224 ? -4.764 -10.592 15.786 1.00 88.25 224 LEU A N 1
ATOM 1784 C CA . LEU A 1 224 ? -6.072 -10.041 16.118 1.00 88.25 224 LEU A CA 1
ATOM 1785 C C . LEU A 1 224 ? -6.152 -9.824 17.637 1.00 88.25 224 LEU A C 1
ATOM 1787 O O . LEU A 1 224 ? -5.834 -10.726 18.412 1.00 88.25 224 LEU A O 1
ATOM 1791 N N . ARG A 1 225 ? -6.470 -8.596 18.058 1.00 86.31 225 ARG A N 1
ATOM 1792 C CA . ARG A 1 225 ? -6.503 -8.163 19.465 1.00 86.31 225 ARG A CA 1
ATOM 1793 C C . ARG A 1 225 ? -7.796 -7.411 19.751 1.00 86.31 225 ARG A C 1
ATOM 1795 O O . ARG A 1 225 ? -8.169 -6.550 18.960 1.00 86.31 225 ARG A O 1
ATOM 1802 N N . ALA A 1 226 ? -8.440 -7.715 20.872 1.00 83.94 226 ALA A N 1
ATOM 1803 C CA . ALA A 1 226 ? -9.596 -6.972 21.368 1.00 83.94 226 ALA A CA 1
ATOM 1804 C C . ALA A 1 226 ? -9.186 -6.079 22.548 1.00 83.94 226 ALA A C 1
ATOM 1806 O O . ALA A 1 226 ? -8.446 -6.527 23.427 1.00 83.94 226 ALA A O 1
ATOM 1807 N N . GLU A 1 227 ? -9.666 -4.836 22.543 1.00 72.12 227 GLU A N 1
ATOM 1808 C CA . GLU A 1 227 ? -9.505 -3.816 23.590 1.00 72.12 227 GLU A CA 1
ATOM 1809 C C . GLU A 1 227 ? -10.884 -3.365 24.108 1.00 72.12 227 GLU A C 1
ATOM 1811 O O . GLU A 1 227 ? -11.821 -3.142 23.299 1.00 72.12 227 GLU A O 1
#

Solvent-accessible surface area (backbone atoms only — not comparable to full-atom values): 13432 Å² total; per-residue (Å²): 126,66,68,63,57,54,52,53,52,52,54,52,49,53,50,52,51,51,51,50,53,50,49,49,38,61,55,31,53,43,31,33,56,53,30,37,54,48,20,55,77,30,70,43,67,53,70,63,44,61,51,26,79,39,52,68,39,9,47,51,46,25,51,51,55,69,72,49,77,59,47,44,62,38,93,85,76,60,48,82,33,59,85,83,48,67,46,40,90,89,78,63,50,64,59,86,69,84,87,76,84,86,83,90,84,80,91,80,89,83,81,92,79,82,90,84,80,94,76,89,81,75,94,81,77,98,69,87,82,74,82,51,58,32,19,39,38,38,34,38,50,58,39,81,85,35,56,75,52,79,79,39,56,39,33,43,26,49,75,84,48,77,41,80,42,72,75,43,77,45,78,44,84,44,74,66,41,82,43,46,41,32,40,29,26,47,52,99,90,42,72,71,31,29,52,40,72,50,79,45,76,32,49,80,54,31,64,36,38,36,45,34,38,34,60,70,57,65,89,46,64,27,50,74,48,79,95

Sequence (227 aa):
MEIGGLIAGVVGSLFGLASFVLLFYYIWLFPVRRGICIAKEKGFSPHWMWFGLHPLGGWIAFFALRCAPKREPCRACWQSMSPRDSFCRACGHQAGYPMSSTTAFHKVGAPEFDSLRHGRPRKGERGMTQGSKTGVEVNVGFFPLAFFLFVCTPRIEIDGHVHERCWGTHFFDLTPGRHTIRIYFGYFLMPHCGDNSIDVIVEEGKTRKVNYCMPPWMFVKGTLRAE